Protein AF-A0A5J4VXQ3-F1 (afdb_monomer_lite)

pLDDT: mean 82.87, std 12.54, range [29.5, 97.62]

Foldseek 3Di:
DDPPPDPDVLLVLLLVLCVVCLVVLFAAEEEEAPPLCRVVSVVVSCVVVVHDDDDDDDDPPDDPVNVLVVVQVLQQRAADDPQLSVCVVVVHQWDDRPNDIHGGDSSHHHYHYDHPPDPPDDDDDPVNVVRYDYGYRDADDQLVVQLVLLVVLPDPCSNLLSVLLLQLLVVLVVPADDDPPDDSGPVLSVLLSVQLSVQCVVVVPDDSLLSSLQSSCLSHVLPGDPVSNVVSVVSSCVSRPPHDHDDDCPPVLLVVQCVVCVVVVHDPDPVNSVNVVSVVVNVVSPD

Structure (mmCIF, N/CA/C/O backbone):
data_AF-A0A5J4VXQ3-F1
#
_entry.id   AF-A0A5J4VXQ3-F1
#
loop_
_atom_site.group_PDB
_atom_site.id
_atom_site.type_symbol
_atom_site.label_atom_id
_atom_site.label_alt_id
_atom_site.label_comp_id
_atom_site.label_asym_id
_atom_site.label_entity_id
_atom_site.label_seq_id
_atom_site.pdbx_PDB_ins_code
_atom_site.Cartn_x
_atom_site.Cartn_y
_atom_site.Cartn_z
_atom_site.occupancy
_atom_site.B_iso_or_equiv
_atom_site.auth_seq_id
_atom_site.auth_comp_id
_atom_site.auth_asym_id
_atom_site.auth_atom_id
_atom_site.pdbx_PDB_model_num
ATOM 1 N N . MET A 1 1 ? 1.661 33.071 -3.697 1.00 31.84 1 MET A N 1
ATOM 2 C CA . MET A 1 1 ? 3.083 32.679 -3.755 1.00 31.84 1 MET A CA 1
ATOM 3 C C . MET A 1 1 ? 3.111 31.251 -4.239 1.00 31.84 1 MET A C 1
ATOM 5 O O . MET A 1 1 ? 2.732 30.368 -3.485 1.00 31.84 1 MET A O 1
ATOM 9 N N . GLU A 1 2 ? 3.435 31.060 -5.515 1.00 32.12 2 GLU A N 1
ATOM 10 C CA . GLU A 1 2 ? 3.595 29.744 -6.131 1.00 32.12 2 GLU A CA 1
ATOM 11 C C . GLU A 1 2 ? 4.693 28.983 -5.383 1.00 32.12 2 GLU A C 1
ATOM 13 O O . GLU A 1 2 ? 5.877 29.309 -5.483 1.00 32.12 2 GLU A O 1
ATOM 18 N N . SER A 1 3 ? 4.304 27.986 -4.590 1.00 29.50 3 SER A N 1
ATOM 19 C CA . SER A 1 3 ? 5.230 26.951 -4.159 1.00 29.50 3 SER A CA 1
ATOM 20 C C . SER A 1 3 ? 5.568 26.136 -5.399 1.00 29.50 3 SER A C 1
ATOM 22 O O . SER A 1 3 ? 4.831 25.227 -5.771 1.00 29.50 3 SER A O 1
ATOM 24 N N . GLN A 1 4 ? 6.652 26.500 -6.083 1.00 30.92 4 GLN A N 1
ATOM 25 C CA . GLN A 1 4 ? 7.236 25.629 -7.091 1.00 30.92 4 GLN A CA 1
ATOM 26 C C . GLN A 1 4 ? 7.572 24.299 -6.411 1.00 30.92 4 GLN A C 1
ATOM 28 O O . GLN A 1 4 ? 8.513 24.222 -5.616 1.00 30.92 4 GLN A O 1
ATOM 33 N N . GLU A 1 5 ? 6.758 23.280 -6.689 1.00 41.41 5 GLU A N 1
ATOM 34 C CA . GLU A 1 5 ? 7.028 21.885 -6.367 1.00 41.41 5 GLU A CA 1
ATOM 35 C C . GLU A 1 5 ? 8.410 21.551 -6.920 1.00 41.41 5 GLU A C 1
ATOM 37 O O . GLU A 1 5 ? 8.612 21.405 -8.126 1.00 41.41 5 GLU A O 1
ATOM 42 N N . LYS A 1 6 ? 9.405 21.485 -6.034 1.00 36.38 6 LYS A N 1
ATOM 43 C CA . LYS A 1 6 ? 10.705 20.947 -6.409 1.00 36.38 6 LYS A CA 1
ATOM 44 C C . LYS A 1 6 ? 10.506 19.446 -6.580 1.00 36.38 6 LYS A C 1
ATOM 46 O O . LYS A 1 6 ? 10.193 18.781 -5.589 1.00 36.38 6 LYS A O 1
ATOM 51 N N . PRO A 1 7 ? 10.685 18.893 -7.788 1.00 47.69 7 PRO A N 1
ATOM 52 C CA . PRO A 1 7 ? 10.581 17.458 -7.973 1.00 47.69 7 PRO A CA 1
ATOM 53 C C . PRO A 1 7 ? 11.585 16.767 -7.047 1.00 47.69 7 PRO A C 1
ATOM 55 O O . PRO A 1 7 ? 12.730 17.209 -6.902 1.00 47.69 7 PRO A O 1
ATOM 58 N N . ASN A 1 8 ? 11.139 15.707 -6.373 1.00 62.44 8 ASN A N 1
ATOM 59 C CA . ASN A 1 8 ? 11.963 14.972 -5.425 1.00 62.44 8 ASN A CA 1
ATOM 60 C C . ASN A 1 8 ? 13.209 14.460 -6.165 1.00 62.44 8 ASN A C 1
ATOM 62 O O . ASN A 1 8 ? 13.110 13.583 -7.023 1.00 62.44 8 ASN A O 1
ATOM 66 N N . ILE A 1 9 ? 14.379 15.026 -5.848 1.00 58.50 9 ILE A N 1
ATOM 67 C CA . ILE A 1 9 ? 15.659 14.757 -6.527 1.00 58.50 9 ILE A CA 1
ATOM 68 C C . ILE A 1 9 ? 15.904 13.248 -6.647 1.00 58.50 9 ILE A C 1
ATOM 70 O O . ILE A 1 9 ? 16.378 12.771 -7.675 1.00 58.50 9 ILE A O 1
ATOM 74 N N . ASN A 1 10 ? 15.490 12.470 -5.645 1.00 60.03 10 ASN A N 1
ATOM 75 C CA . ASN A 1 10 ? 15.652 11.022 -5.648 1.00 60.03 10 ASN A CA 1
ATOM 76 C C . ASN A 1 10 ? 14.789 10.309 -6.701 1.00 60.03 10 ASN A C 1
ATOM 78 O O . ASN A 1 10 ? 15.218 9.284 -7.221 1.00 60.03 10 ASN A O 1
ATOM 82 N N . GLN A 1 11 ? 13.598 10.814 -7.036 1.00 62.44 11 GLN A N 1
ATOM 83 C CA . GLN A 1 11 ? 12.781 10.260 -8.126 1.00 62.44 11 GLN A CA 1
ATOM 84 C C . GLN A 1 11 ? 13.395 10.564 -9.493 1.00 62.44 11 GLN A C 1
ATOM 86 O O . GLN A 1 11 ? 13.504 9.659 -10.322 1.00 62.44 11 GLN A O 1
ATOM 91 N N . ILE A 1 12 ? 13.873 11.794 -9.697 1.00 63.97 12 ILE A N 1
ATOM 92 C CA . ILE A 1 12 ? 14.560 12.184 -10.937 1.00 63.97 12 ILE A CA 1
ATOM 93 C C . ILE A 1 12 ? 15.822 11.343 -11.135 1.00 63.97 12 ILE A C 1
ATOM 95 O O . ILE A 1 12 ? 16.038 10.793 -12.210 1.00 63.97 12 ILE A O 1
ATOM 99 N N . VAL A 1 13 ? 16.631 11.172 -10.086 1.00 65.88 13 VAL A N 1
ATOM 100 C CA . VAL A 1 13 ? 17.858 10.365 -10.142 1.00 65.88 13 VAL A CA 1
ATOM 101 C C . VAL A 1 13 ? 17.559 8.901 -10.489 1.00 65.88 13 VAL A C 1
ATOM 103 O O . VAL A 1 13 ? 18.335 8.283 -11.220 1.00 65.88 13 VAL A O 1
ATOM 106 N N . ARG A 1 14 ? 16.433 8.336 -10.028 1.00 71.44 14 ARG A N 1
ATOM 107 C CA . ARG A 1 14 ? 16.009 6.972 -10.402 1.00 71.44 14 ARG A CA 1
ATOM 108 C C . ARG A 1 14 ? 15.666 6.883 -11.886 1.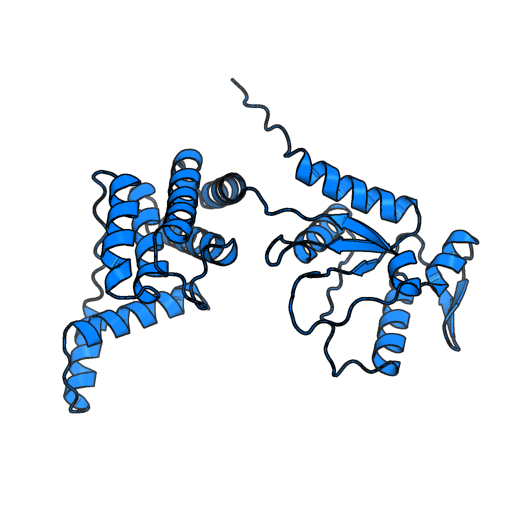00 71.44 14 ARG A C 1
ATOM 110 O O . ARG A 1 14 ? 16.214 6.026 -12.574 1.00 71.44 14 ARG A O 1
ATOM 117 N N . GLN A 1 15 ? 14.806 7.775 -12.380 1.00 71.06 15 GLN A N 1
ATOM 118 C CA . GLN A 1 15 ? 14.400 7.782 -13.789 1.00 71.06 15 GLN A CA 1
ATOM 119 C C . GLN A 1 15 ? 15.585 8.053 -14.723 1.00 71.06 15 GLN A C 1
ATOM 121 O O . GLN A 1 15 ? 15.736 7.365 -15.728 1.00 71.06 15 GLN A O 1
ATOM 126 N N . LEU A 1 16 ? 16.484 8.969 -14.351 1.00 70.69 16 LEU A N 1
ATOM 127 C CA . LEU A 1 16 ? 17.722 9.227 -15.088 1.00 70.69 16 LEU A CA 1
ATOM 128 C C . LEU A 1 16 ? 18.617 7.990 -15.153 1.00 70.69 16 LEU A C 1
ATOM 130 O O . LEU A 1 16 ? 19.114 7.663 -16.224 1.00 70.69 16 LEU A O 1
ATOM 134 N N . ASN A 1 17 ? 18.818 7.275 -14.042 1.00 73.81 17 ASN A N 1
ATOM 135 C CA . ASN A 1 17 ? 19.647 6.067 -14.056 1.00 73.81 17 ASN A CA 1
ATOM 136 C C . ASN A 1 17 ? 19.053 4.955 -14.922 1.00 73.81 17 ASN A C 1
ATOM 138 O O . ASN A 1 17 ? 19.809 4.227 -15.566 1.00 73.81 17 ASN A O 1
ATOM 142 N N . ILE A 1 18 ? 17.725 4.853 -14.966 1.00 72.62 18 ILE A N 1
ATOM 143 C CA . ILE A 1 18 ? 17.036 3.934 -15.868 1.00 72.62 18 ILE A CA 1
ATOM 144 C C . ILE A 1 18 ? 17.202 4.378 -17.332 1.00 72.62 18 ILE A C 1
ATOM 146 O O . ILE A 1 18 ? 17.548 3.571 -18.188 1.00 72.62 18 ILE A O 1
ATOM 150 N N . GLN A 1 19 ? 17.036 5.664 -17.639 1.00 74.44 19 GLN A N 1
ATOM 151 C CA . GLN A 1 19 ? 17.231 6.160 -19.003 1.00 74.44 19 GLN A CA 1
ATOM 152 C C . GLN A 1 19 ? 18.682 5.980 -19.480 1.00 74.44 19 GLN A C 1
ATOM 154 O O . GLN A 1 19 ? 18.929 5.647 -20.639 1.00 74.44 19 GLN A O 1
ATOM 159 N N . ILE A 1 20 ? 19.652 6.149 -18.577 1.00 76.38 20 ILE A N 1
ATOM 160 C CA . ILE A 1 20 ? 21.069 5.897 -18.851 1.00 76.38 20 ILE A CA 1
ATOM 161 C C . ILE A 1 20 ? 21.310 4.418 -19.173 1.00 76.38 20 ILE A C 1
ATOM 163 O O . ILE A 1 20 ? 22.116 4.141 -20.055 1.00 76.38 20 ILE A O 1
ATOM 167 N N . SER A 1 21 ? 20.635 3.465 -18.514 1.00 74.75 21 SER A N 1
ATOM 168 C CA . SER A 1 21 ? 20.817 2.045 -18.853 1.00 74.75 21 SER A CA 1
ATOM 169 C C . SER A 1 21 ? 20.367 1.752 -20.284 1.00 74.75 21 SER A C 1
ATOM 171 O O . SER A 1 21 ? 21.097 1.091 -21.016 1.00 74.75 21 SER A O 1
ATOM 173 N N . ILE A 1 22 ? 19.242 2.336 -20.709 1.00 75.19 22 ILE A N 1
ATOM 174 C CA . ILE A 1 22 ? 18.733 2.221 -22.084 1.00 75.19 22 ILE A CA 1
ATOM 175 C C . ILE A 1 22 ? 19.746 2.786 -23.089 1.00 75.19 22 ILE A C 1
ATOM 177 O O . ILE A 1 22 ? 20.095 2.105 -24.047 1.00 75.19 22 ILE A O 1
ATOM 181 N N . ASN A 1 23 ? 20.285 3.986 -22.840 1.00 76.81 23 ASN A N 1
ATOM 182 C CA . ASN A 1 23 ? 21.296 4.598 -23.716 1.00 76.81 23 ASN A CA 1
ATOM 183 C C . ASN A 1 23 ? 22.602 3.788 -23.801 1.00 76.81 23 ASN A C 1
ATOM 185 O O . ASN A 1 23 ? 23.337 3.901 -24.778 1.00 76.81 23 ASN A O 1
ATOM 189 N N . LEU A 1 24 ? 22.909 2.998 -22.771 1.00 75.25 24 LEU A N 1
ATOM 190 C CA . LEU A 1 24 ? 24.076 2.118 -22.725 1.00 75.25 24 LEU A CA 1
ATOM 191 C C . LEU A 1 24 ? 23.791 0.716 -23.279 1.00 75.25 24 LEU A C 1
ATOM 193 O O . LEU A 1 24 ? 24.670 -0.136 -23.187 1.00 75.25 24 LEU A O 1
ATOM 197 N N . HIS A 1 25 ? 22.597 0.463 -23.828 1.00 74.56 25 HIS A N 1
ATOM 198 C CA . HIS A 1 25 ? 22.185 -0.861 -24.303 1.00 74.56 25 HIS A CA 1
ATOM 199 C C . HIS A 1 25 ? 22.223 -1.936 -23.187 1.00 74.56 25 HIS A C 1
ATOM 201 O O . HIS A 1 25 ? 22.401 -3.128 -23.435 1.00 74.56 25 HIS A O 1
ATOM 207 N N . LEU A 1 26 ? 22.032 -1.521 -21.930 1.00 77.25 26 LEU A N 1
ATOM 208 C CA . LEU A 1 26 ? 21.970 -2.391 -20.754 1.00 77.25 26 LEU A CA 1
ATOM 209 C C . LEU A 1 26 ? 20.539 -2.478 -20.216 1.00 77.25 26 LEU A C 1
ATOM 211 O O . LEU A 1 26 ? 19.765 -1.517 -20.275 1.00 77.25 26 LEU A O 1
ATOM 215 N N . GLY A 1 27 ? 20.202 -3.616 -19.608 1.00 80.44 27 GLY A N 1
ATOM 216 C CA . GLY A 1 27 ? 19.002 -3.701 -18.781 1.00 80.44 27 GLY A CA 1
ATOM 217 C C . GLY A 1 27 ? 19.147 -2.846 -17.517 1.00 80.44 27 GLY A C 1
ATOM 218 O O . GLY A 1 27 ? 20.256 -2.484 -17.116 1.00 80.44 27 GLY A O 1
ATOM 219 N N . GLY A 1 28 ? 18.044 -2.526 -16.847 1.00 85.69 28 GLY A N 1
ATOM 220 C CA . GLY A 1 28 ? 18.104 -1.915 -15.514 1.00 85.69 28 GLY A CA 1
ATOM 221 C C . GLY A 1 28 ? 17.796 -2.922 -14.410 1.00 85.69 28 GLY A C 1
ATOM 222 O O . GLY A 1 28 ? 16.910 -3.763 -14.553 1.00 85.69 28 GLY A O 1
ATOM 223 N N . ALA A 1 29 ? 18.481 -2.804 -13.276 1.00 87.50 29 ALA A N 1
ATOM 224 C CA . ALA A 1 29 ? 18.221 -3.608 -12.087 1.00 87.50 29 ALA A CA 1
ATOM 225 C C . ALA A 1 29 ? 17.832 -2.736 -10.879 1.00 87.50 29 ALA A C 1
ATOM 227 O O . ALA A 1 29 ? 18.668 -2.510 -9.996 1.00 87.50 29 ALA A O 1
ATOM 228 N N . PRO A 1 30 ? 16.586 -2.215 -10.812 1.00 86.88 30 PRO A N 1
ATOM 229 C CA . PRO A 1 30 ? 16.062 -1.607 -9.597 1.00 86.88 30 PRO A CA 1
ATOM 230 C C . PRO A 1 30 ? 16.121 -2.579 -8.411 1.00 86.88 30 PRO A C 1
ATOM 232 O O . PRO A 1 30 ? 15.451 -3.615 -8.390 1.00 86.88 30 PRO A O 1
ATOM 235 N N . ALA A 1 31 ? 16.904 -2.227 -7.397 1.00 83.25 31 ALA A N 1
ATOM 236 C CA . ALA A 1 31 ? 17.149 -3.033 -6.209 1.00 83.25 31 ALA A CA 1
ATOM 237 C C . ALA A 1 31 ? 17.020 -2.182 -4.944 1.00 83.25 31 ALA A C 1
ATOM 239 O O . ALA A 1 31 ? 17.356 -1.002 -4.926 1.00 83.25 31 ALA A O 1
ATOM 240 N N . GLY A 1 32 ? 16.499 -2.770 -3.873 1.00 79.31 32 GLY A N 1
ATOM 241 C CA . GLY A 1 32 ? 16.324 -2.087 -2.592 1.00 79.31 32 GLY A CA 1
ATOM 242 C C . GLY A 1 32 ? 15.361 -2.835 -1.675 1.00 79.31 32 GLY A C 1
ATOM 243 O O . GLY A 1 32 ? 14.868 -3.903 -2.066 1.00 79.31 32 GLY A O 1
ATOM 244 N N . PRO A 1 33 ? 15.029 -2.273 -0.501 1.00 75.69 33 PRO A N 1
ATOM 245 C CA . PRO A 1 33 ? 14.157 -2.917 0.475 1.00 75.69 33 PRO A CA 1
ATOM 246 C C . PRO A 1 33 ? 12.797 -3.309 -0.107 1.00 75.69 33 PRO A C 1
ATOM 248 O O . PRO A 1 33 ? 12.334 -2.769 -1.119 1.00 75.69 33 PRO A O 1
ATOM 251 N N . THR A 1 34 ? 12.112 -4.257 0.526 1.00 72.12 34 THR A N 1
ATOM 252 C CA . THR A 1 34 ? 10.726 -4.565 0.151 1.00 72.12 34 THR A CA 1
ATOM 253 C C . THR A 1 34 ? 9.854 -3.309 0.218 1.00 72.12 34 THR A C 1
ATOM 255 O O . THR A 1 34 ? 10.060 -2.460 1.080 1.00 72.12 34 THR A O 1
ATOM 258 N N . ARG A 1 35 ? 8.842 -3.217 -0.658 1.00 69.69 35 ARG A N 1
ATOM 259 C CA . ARG A 1 35 ? 7.832 -2.135 -0.664 1.00 69.69 35 ARG A CA 1
ATOM 260 C C . ARG A 1 35 ? 8.360 -0.747 -1.075 1.00 69.69 35 ARG A C 1
ATOM 262 O O . ARG A 1 35 ? 7.736 0.261 -0.766 1.00 69.69 35 ARG A O 1
ATOM 269 N N . THR A 1 36 ? 9.442 -0.690 -1.854 1.00 73.69 36 THR A N 1
ATOM 270 C CA . THR A 1 36 ? 9.984 0.551 -2.452 1.00 73.69 36 THR A CA 1
ATOM 271 C C . THR A 1 36 ? 9.487 0.847 -3.876 1.00 73.69 36 THR A C 1
ATOM 273 O O . THR A 1 36 ? 10.115 1.621 -4.594 1.00 73.69 36 THR A O 1
ATOM 276 N N . ARG A 1 37 ? 8.355 0.249 -4.287 1.00 76.50 37 ARG A N 1
ATOM 277 C CA . ARG A 1 37 ? 7.698 0.445 -5.598 1.00 76.50 37 ARG A CA 1
ATOM 278 C C . ARG A 1 37 ? 8.622 0.237 -6.813 1.00 76.50 37 ARG A C 1
ATOM 280 O O . ARG A 1 37 ? 8.615 1.015 -7.765 1.00 76.50 37 ARG A O 1
ATOM 287 N N . LYS A 1 38 ? 9.492 -0.776 -6.747 1.00 84.38 38 LYS A N 1
ATOM 288 C CA . LYS A 1 38 ? 10.525 -1.025 -7.768 1.00 84.38 38 LYS A CA 1
ATOM 289 C C . LYS A 1 38 ? 9.922 -1.355 -9.127 1.00 84.38 38 LYS A C 1
ATOM 291 O O . LYS A 1 38 ? 10.320 -0.762 -10.119 1.00 84.38 38 LYS A O 1
ATOM 296 N N . THR A 1 39 ? 8.966 -2.281 -9.142 1.00 83.94 39 THR A N 1
ATOM 297 C CA . THR A 1 39 ? 8.295 -2.736 -10.362 1.00 83.94 39 THR A CA 1
ATOM 298 C C . THR A 1 39 ? 7.392 -1.640 -10.914 1.00 83.94 39 THR A C 1
ATOM 300 O O . THR A 1 39 ? 7.487 -1.308 -12.089 1.00 83.94 39 THR A O 1
ATOM 303 N N . GLU A 1 40 ? 6.621 -0.990 -10.043 1.00 83.00 40 GLU A N 1
ATOM 304 C CA . GLU A 1 40 ? 5.723 0.107 -10.406 1.00 83.00 40 GLU A CA 1
ATOM 305 C C . GLU A 1 40 ? 6.491 1.290 -11.021 1.00 83.00 40 GLU A C 1
ATOM 307 O O . GLU A 1 40 ? 6.032 1.877 -11.989 1.00 83.00 40 GLU A O 1
ATOM 312 N N . THR A 1 41 ? 7.709 1.592 -10.545 1.00 83.12 41 THR A N 1
ATOM 313 C CA . THR A 1 41 ? 8.552 2.645 -11.151 1.00 83.12 41 THR A CA 1
ATOM 314 C C . THR A 1 41 ? 8.927 2.321 -12.603 1.00 83.12 41 THR A C 1
ATOM 316 O O . THR A 1 41 ? 8.978 3.220 -13.442 1.00 83.12 41 THR A O 1
ATOM 319 N N . THR A 1 42 ? 9.202 1.051 -12.915 1.00 83.50 42 THR A N 1
ATOM 320 C CA . THR A 1 42 ? 9.495 0.611 -14.287 1.00 83.50 42 THR A CA 1
ATOM 321 C C . THR A 1 42 ? 8.244 0.646 -15.166 1.00 83.50 42 THR A C 1
ATOM 323 O O . THR A 1 42 ? 8.325 1.082 -16.315 1.00 83.50 42 THR A O 1
ATOM 326 N N . GLU A 1 43 ? 7.093 0.227 -14.636 1.00 85.12 43 GLU A N 1
ATOM 327 C CA . GLU A 1 43 ? 5.804 0.299 -15.337 1.00 85.12 43 GLU A CA 1
ATOM 328 C C . GLU A 1 43 ? 5.410 1.749 -15.657 1.00 85.12 43 GLU A C 1
ATOM 330 O O . GLU A 1 43 ? 5.062 2.054 -16.801 1.00 85.12 43 GLU A O 1
ATOM 335 N N . ASP A 1 44 ? 5.526 2.654 -14.679 1.00 82.81 44 ASP A N 1
ATOM 336 C CA . ASP A 1 44 ? 5.219 4.079 -14.833 1.00 82.81 44 ASP A CA 1
ATOM 337 C C . ASP A 1 44 ? 6.122 4.738 -15.881 1.00 82.81 44 ASP A C 1
ATOM 339 O O . ASP A 1 44 ? 5.646 5.515 -16.712 1.00 82.81 44 ASP A O 1
ATOM 343 N N . LEU A 1 45 ? 7.417 4.400 -15.892 1.00 83.00 45 LEU A N 1
ATOM 344 C CA . LEU A 1 45 ? 8.337 4.895 -16.912 1.00 83.00 45 LEU A CA 1
ATOM 345 C C . LEU A 1 45 ? 7.942 4.404 -18.306 1.00 83.00 45 LEU A C 1
ATOM 347 O O . LEU A 1 45 ? 7.863 5.211 -19.228 1.00 83.00 45 LEU A O 1
ATOM 351 N N . ALA A 1 46 ? 7.677 3.104 -18.463 1.00 82.81 46 ALA A N 1
ATOM 352 C CA . ALA A 1 46 ? 7.268 2.531 -19.743 1.00 82.81 46 ALA A CA 1
ATOM 353 C C . ALA A 1 46 ? 5.989 3.203 -20.265 1.00 82.81 46 ALA A C 1
ATOM 355 O O . ALA A 1 46 ? 5.924 3.598 -21.430 1.00 82.81 46 ALA A O 1
ATOM 356 N N . LYS A 1 47 ? 5.011 3.432 -19.380 1.00 82.44 47 LYS A N 1
ATOM 357 C CA . LYS A 1 47 ? 3.791 4.180 -19.698 1.00 82.44 47 LYS A CA 1
ATOM 358 C C . LYS A 1 47 ? 4.090 5.615 -20.139 1.00 82.44 47 LYS A C 1
ATOM 360 O O . LYS A 1 47 ? 3.504 6.068 -21.121 1.00 82.44 47 LYS A O 1
ATOM 365 N N . ALA A 1 48 ? 4.999 6.316 -19.460 1.00 81.12 48 ALA A N 1
ATOM 366 C CA . ALA A 1 48 ? 5.373 7.692 -19.793 1.00 81.12 48 ALA A CA 1
ATOM 367 C C . ALA A 1 48 ? 6.023 7.823 -21.182 1.00 81.12 48 ALA A C 1
ATOM 369 O O . ALA A 1 48 ? 5.849 8.846 -21.840 1.00 81.12 48 ALA A O 1
ATOM 370 N N . VAL A 1 49 ? 6.719 6.782 -21.650 1.00 82.75 49 VAL A N 1
ATOM 371 C CA . VAL A 1 49 ? 7.318 6.732 -22.998 1.00 82.75 49 VAL A CA 1
ATOM 372 C C . VAL A 1 49 ? 6.467 5.961 -24.017 1.00 82.75 49 VAL A C 1
ATOM 374 O O . VAL A 1 49 ? 6.949 5.638 -25.098 1.00 82.75 49 VAL A O 1
ATOM 377 N N . ALA A 1 50 ? 5.202 5.669 -23.687 1.00 81.94 50 ALA A N 1
ATOM 378 C CA . ALA A 1 50 ? 4.254 4.937 -24.533 1.00 81.94 50 ALA A CA 1
ATOM 379 C C . ALA A 1 50 ? 4.738 3.540 -24.986 1.00 81.94 50 ALA A C 1
ATOM 381 O O . ALA A 1 50 ? 4.392 3.064 -26.068 1.00 81.94 50 ALA A O 1
ATOM 382 N N . VAL A 1 51 ? 5.508 2.856 -24.137 1.00 79.81 51 VAL A N 1
ATOM 383 C CA . VAL A 1 51 ? 5.982 1.484 -24.354 1.00 79.81 51 VAL A CA 1
ATOM 384 C C . VAL A 1 51 ? 5.142 0.509 -23.530 1.00 79.81 51 VAL A C 1
ATOM 386 O O . VAL A 1 51 ? 4.886 0.714 -22.343 1.00 79.81 51 VAL A O 1
ATOM 389 N N . LYS A 1 52 ? 4.720 -0.595 -24.153 1.00 80.69 52 LYS A N 1
ATOM 390 C CA . LYS A 1 52 ? 3.997 -1.665 -23.459 1.00 80.69 52 LYS A CA 1
ATOM 391 C C . LYS A 1 52 ? 4.928 -2.366 -22.467 1.00 80.69 52 LYS A C 1
ATOM 393 O O . LYS A 1 52 ? 5.857 -3.056 -22.871 1.00 80.69 52 LYS A O 1
ATOM 398 N N . CYS A 1 53 ? 4.640 -2.237 -21.174 1.00 84.12 53 CYS A N 1
ATOM 399 C CA . CYS A 1 53 ? 5.319 -2.997 -20.129 1.00 84.12 53 CYS A CA 1
ATOM 400 C C . CYS A 1 53 ? 4.632 -4.354 -19.928 1.00 84.12 53 CYS A C 1
ATOM 402 O O . CYS A 1 53 ? 3.411 -4.417 -19.780 1.00 84.12 53 CYS A O 1
ATOM 404 N N . VAL A 1 54 ? 5.408 -5.439 -19.920 1.00 83.12 54 VAL A N 1
ATOM 405 C CA . VAL A 1 54 ? 4.929 -6.780 -19.562 1.00 83.12 54 VAL A CA 1
ATOM 406 C C . VAL A 1 54 ? 5.670 -7.217 -18.310 1.00 83.12 54 VAL A C 1
ATOM 408 O O . VAL A 1 54 ? 6.884 -7.405 -18.339 1.00 83.12 54 VAL A O 1
ATOM 411 N N . VAL A 1 55 ? 4.933 -7.391 -17.215 1.00 85.19 55 VAL A N 1
ATOM 412 C CA . VAL A 1 55 ? 5.490 -7.854 -15.943 1.00 85.19 55 VAL A CA 1
ATOM 413 C C . VAL A 1 55 ? 5.205 -9.337 -15.771 1.00 85.19 55 VAL A C 1
ATOM 415 O O . VAL A 1 55 ? 4.063 -9.781 -15.864 1.00 85.19 55 VAL A O 1
ATOM 418 N N . SER A 1 56 ? 6.264 -10.104 -15.519 1.00 83.38 56 SER A N 1
ATOM 419 C CA . SER A 1 56 ? 6.191 -11.538 -15.259 1.00 83.38 56 SER A CA 1
ATOM 420 C C . SER A 1 56 ? 6.888 -11.855 -13.945 1.00 83.38 56 SER A C 1
ATOM 422 O O . SER A 1 56 ? 8.037 -11.472 -13.732 1.00 83.38 56 SER A O 1
ATOM 424 N N . ASN A 1 57 ? 6.198 -12.581 -13.069 1.00 83.69 57 ASN A N 1
ATOM 425 C CA . ASN A 1 57 ? 6.784 -13.075 -11.831 1.00 83.69 57 ASN A CA 1
ATOM 426 C C . ASN A 1 57 ? 7.578 -14.355 -12.109 1.00 83.69 57 ASN A C 1
ATOM 428 O O . ASN A 1 57 ? 7.073 -15.273 -12.753 1.00 83.69 57 ASN A O 1
ATOM 432 N N . CYS A 1 58 ? 8.800 -14.434 -11.587 1.00 79.12 58 CYS A N 1
ATOM 433 C CA . CYS A 1 58 ? 9.587 -15.662 -11.622 1.00 79.12 58 CYS A CA 1
ATOM 434 C C . CYS A 1 58 ? 9.123 -16.617 -10.511 1.00 79.12 58 CYS A C 1
ATOM 436 O O . CYS A 1 58 ? 9.037 -16.227 -9.346 1.00 79.12 58 CYS A O 1
ATOM 438 N N . SER A 1 59 ? 8.848 -17.867 -10.873 1.00 78.12 59 SER A N 1
ATOM 439 C CA . SER A 1 59 ? 8.410 -18.955 -9.998 1.00 78.12 59 SER A CA 1
ATOM 440 C C . SER A 1 59 ? 9.187 -20.228 -10.326 1.00 78.12 59 SER A C 1
ATOM 442 O O . SER A 1 59 ? 9.675 -20.394 -11.441 1.00 78.12 59 SER A O 1
ATOM 444 N N . GLU A 1 60 ? 9.260 -21.165 -9.382 1.00 71.69 60 GLU A N 1
ATOM 445 C CA . GLU A 1 60 ? 9.973 -22.445 -9.557 1.00 71.69 60 GLU A CA 1
ATOM 446 C C . GLU A 1 60 ? 9.423 -23.302 -10.712 1.00 71.69 60 GLU A C 1
ATOM 448 O O . GLU A 1 60 ? 10.116 -24.150 -11.266 1.00 71.69 60 GLU A O 1
ATOM 453 N N . SER A 1 61 ? 8.176 -23.060 -11.120 1.00 75.12 61 SER A N 1
ATOM 454 C CA . SER A 1 61 ? 7.530 -23.731 -12.249 1.00 75.12 61 SER A CA 1
ATOM 455 C C . SER A 1 61 ? 8.026 -23.274 -13.631 1.00 75.12 61 SER A C 1
ATOM 457 O O . SER A 1 61 ? 7.701 -23.923 -14.632 1.00 75.12 61 SER A O 1
ATOM 459 N N . LEU A 1 62 ? 8.806 -22.189 -13.722 1.00 78.25 62 LEU A N 1
ATOM 460 C CA . LEU A 1 62 ? 9.327 -21.672 -14.990 1.00 78.25 62 LEU A CA 1
ATOM 461 C C . LEU A 1 62 ? 10.515 -22.503 -15.483 1.00 78.25 62 LEU A C 1
ATOM 463 O O . LEU A 1 62 ? 11.648 -22.373 -15.027 1.00 78.25 62 LEU A O 1
ATOM 467 N N . LYS A 1 63 ? 10.246 -23.358 -16.473 1.00 84.19 63 LYS A N 1
ATOM 468 C CA . LYS A 1 63 ? 11.267 -24.151 -17.171 1.00 84.19 63 LYS A CA 1
ATOM 469 C C . LYS A 1 63 ? 11.992 -23.315 -18.227 1.00 84.19 63 LYS A C 1
ATOM 471 O O . LYS A 1 63 ? 11.394 -22.428 -18.835 1.00 84.19 63 LYS A O 1
ATOM 476 N N . VAL A 1 64 ? 13.234 -23.692 -18.541 1.00 78.81 64 VAL A N 1
ATOM 477 C CA . VAL A 1 64 ? 14.064 -23.045 -19.579 1.00 78.81 64 VAL A CA 1
ATOM 478 C C . VAL A 1 64 ? 13.321 -22.932 -20.913 1.00 78.81 64 VAL A C 1
ATOM 480 O O . VAL A 1 64 ? 13.272 -21.852 -21.483 1.00 78.81 64 VAL A O 1
ATOM 483 N N . ASN A 1 65 ? 12.626 -23.985 -21.355 1.00 80.56 65 ASN A N 1
ATOM 484 C CA . ASN A 1 65 ? 11.881 -23.959 -22.621 1.00 80.56 65 ASN A CA 1
ATOM 485 C C . ASN A 1 65 ? 10.718 -22.949 -22.620 1.00 80.56 65 ASN A C 1
ATOM 487 O O . ASN A 1 65 ? 10.368 -22.404 -23.664 1.00 80.56 65 ASN A O 1
ATOM 491 N N . ALA A 1 66 ? 10.088 -22.711 -21.464 1.00 82.19 66 ALA A N 1
ATOM 492 C CA . ALA A 1 66 ? 9.044 -21.696 -21.338 1.00 82.19 66 ALA A CA 1
ATOM 493 C C . ALA A 1 66 ? 9.655 -20.289 -21.377 1.00 82.19 66 ALA A C 1
ATOM 495 O O . ALA A 1 66 ? 9.118 -19.416 -22.055 1.00 82.19 66 ALA A O 1
ATOM 496 N N . MET A 1 67 ? 10.811 -20.100 -20.731 1.00 79.06 67 MET A N 1
ATOM 497 C CA . MET A 1 67 ? 11.568 -18.851 -20.809 1.00 79.06 67 MET A CA 1
ATOM 498 C C . MET A 1 67 ? 12.100 -18.570 -22.217 1.00 79.06 67 MET A C 1
ATOM 500 O O . MET A 1 67 ? 12.003 -17.433 -22.656 1.00 79.06 67 MET A O 1
ATOM 504 N N . GLY A 1 68 ? 12.585 -19.574 -22.954 1.00 76.75 68 GLY A N 1
ATOM 505 C CA . GLY A 1 68 ? 13.021 -19.421 -24.349 1.00 76.75 68 GLY A CA 1
ATOM 506 C C . GLY A 1 68 ? 11.884 -18.928 -25.244 1.00 76.75 68 GLY A C 1
ATOM 507 O O . GLY A 1 68 ? 12.017 -17.912 -25.922 1.00 76.75 68 GLY A O 1
ATOM 508 N N . LYS A 1 69 ? 10.697 -19.545 -25.140 1.00 81.12 69 LYS A N 1
ATOM 509 C CA . LYS A 1 69 ? 9.486 -19.077 -25.843 1.00 81.12 69 LYS A CA 1
ATOM 510 C C . LYS A 1 69 ? 9.062 -17.669 -25.423 1.00 81.12 69 LYS A C 1
ATOM 512 O O . LYS A 1 69 ? 8.671 -16.875 -26.277 1.00 81.12 69 LYS A O 1
ATOM 517 N N . PHE A 1 70 ? 9.141 -17.362 -24.129 1.00 79.06 70 PHE A N 1
ATOM 518 C CA . PHE A 1 70 ? 8.837 -16.034 -23.603 1.00 79.06 70 PHE A CA 1
ATOM 519 C C . PHE A 1 70 ? 9.799 -14.982 -24.167 1.00 79.06 70 PHE A C 1
ATOM 521 O O . PHE A 1 70 ? 9.340 -13.990 -24.724 1.00 79.06 70 PHE A O 1
ATOM 528 N N . PHE A 1 71 ? 11.111 -15.229 -24.122 1.00 75.19 71 PHE A N 1
ATOM 529 C CA . PHE A 1 71 ? 12.125 -14.334 -24.679 1.00 75.19 71 PHE A CA 1
ATOM 530 C C . PHE A 1 71 ? 12.045 -14.214 -26.196 1.00 75.19 71 PHE A C 1
ATOM 532 O O . PHE A 1 71 ? 12.245 -13.122 -26.709 1.00 75.19 71 PHE A O 1
ATOM 539 N N . LYS A 1 72 ? 11.690 -15.282 -26.914 1.00 77.12 72 LYS A N 1
ATOM 540 C CA . LYS A 1 72 ? 11.458 -15.239 -28.361 1.00 77.12 72 LYS A CA 1
ATOM 541 C C . LYS A 1 72 ? 10.278 -14.329 -28.713 1.00 77.12 72 LYS A C 1
ATOM 543 O O . LYS A 1 72 ? 10.407 -13.461 -29.572 1.00 77.12 72 LYS A O 1
ATOM 548 N N . GLY A 1 73 ? 9.149 -14.481 -28.014 1.00 75.69 73 GLY A N 1
ATOM 549 C CA . GLY A 1 73 ? 7.993 -13.596 -28.178 1.00 75.69 73 GLY A CA 1
ATOM 550 C C . GLY A 1 73 ? 8.323 -12.152 -27.804 1.00 75.69 73 GLY A C 1
ATOM 551 O O . GLY A 1 73 ? 8.005 -11.230 -28.549 1.00 75.69 73 GLY A O 1
ATOM 552 N N . LEU A 1 74 ? 9.038 -11.963 -26.694 1.00 72.38 74 LEU A N 1
ATOM 553 C CA . LEU A 1 74 ? 9.527 -10.661 -26.268 1.00 72.38 74 LEU A CA 1
ATOM 554 C C . LEU A 1 74 ? 10.436 -10.027 -27.323 1.00 72.38 74 LEU A C 1
ATOM 556 O O . LEU A 1 74 ? 10.149 -8.908 -27.721 1.00 72.38 74 LEU A O 1
ATOM 560 N N . ALA A 1 75 ? 11.441 -10.732 -27.843 1.00 69.94 75 ALA A N 1
ATOM 561 C CA . ALA A 1 75 ? 12.354 -10.256 -28.885 1.00 69.94 75 ALA A CA 1
ATOM 562 C C . ALA A 1 75 ? 11.604 -9.769 -30.132 1.00 69.94 75 ALA A C 1
ATOM 564 O O . ALA A 1 75 ? 11.848 -8.663 -30.607 1.00 69.94 75 ALA A O 1
ATOM 565 N N . MET A 1 76 ? 10.620 -10.549 -30.593 1.00 70.56 76 MET A N 1
ATOM 566 C CA . MET A 1 76 ? 9.751 -10.192 -31.723 1.00 70.56 76 MET A CA 1
ATOM 567 C C . MET A 1 76 ? 8.876 -8.960 -31.451 1.00 70.56 76 MET A C 1
ATOM 569 O O . MET A 1 76 ? 8.458 -8.282 -32.384 1.00 70.56 76 MET A O 1
ATOM 573 N N . THR A 1 77 ? 8.591 -8.667 -30.181 1.00 67.75 77 THR A N 1
ATOM 574 C CA . THR A 1 77 ? 7.834 -7.480 -29.745 1.00 67.75 77 THR A CA 1
ATOM 575 C C . THR A 1 77 ? 8.718 -6.355 -29.201 1.00 67.75 77 THR A C 1
ATOM 577 O O . THR A 1 77 ? 8.199 -5.321 -28.786 1.00 67.75 77 THR A O 1
ATOM 580 N N . GLY A 1 78 ? 10.039 -6.545 -29.195 1.00 58.38 78 GLY A N 1
ATOM 581 C CA . GLY A 1 78 ? 10.996 -5.611 -28.627 1.00 58.38 78 GLY A CA 1
ATOM 582 C C . GLY A 1 78 ? 11.228 -5.724 -27.111 1.00 58.38 78 GLY A C 1
ATOM 583 O O . GLY A 1 78 ? 11.233 -4.700 -26.436 1.00 58.38 78 GLY A O 1
ATOM 584 N N . ALA A 1 79 ? 11.618 -6.890 -26.565 1.00 56.84 79 ALA A N 1
ATOM 585 C CA . ALA A 1 79 ? 12.345 -7.002 -25.271 1.00 56.84 79 ALA A CA 1
ATOM 586 C C . ALA A 1 79 ? 13.721 -7.734 -25.353 1.00 56.84 79 ALA A C 1
ATOM 588 O O . ALA A 1 79 ? 13.916 -8.591 -26.209 1.00 56.84 79 ALA A O 1
ATOM 589 N N . TRP A 1 80 ? 14.688 -7.332 -24.505 1.00 57.78 80 TRP A N 1
ATOM 590 C CA . TRP A 1 80 ? 16.132 -7.654 -24.617 1.00 57.78 80 TRP A CA 1
ATOM 591 C C . TRP A 1 80 ? 16.535 -8.959 -23.909 1.00 57.78 80 TRP A C 1
ATOM 593 O O . TRP A 1 80 ? 15.970 -9.355 -22.891 1.00 57.78 80 TRP A O 1
ATOM 603 N N . SER A 1 81 ? 17.588 -9.578 -24.440 1.00 62.34 81 SER A N 1
ATOM 604 C CA . SER A 1 81 ? 18.378 -10.690 -23.900 1.00 62.34 81 SER A CA 1
ATOM 605 C C . SER A 1 81 ? 19.857 -10.423 -24.223 1.00 62.34 81 SER A C 1
ATOM 607 O O . SER A 1 81 ? 20.153 -9.541 -25.027 1.00 62.34 81 SER A O 1
ATOM 609 N N . SER A 1 82 ? 20.804 -11.169 -23.648 1.00 61.78 82 SER A N 1
ATOM 610 C CA . SER A 1 82 ? 22.240 -10.989 -23.946 1.00 61.78 82 SER A CA 1
ATOM 611 C C . SER A 1 82 ? 22.580 -11.150 -25.436 1.00 61.78 82 SER A C 1
ATOM 613 O O . SER A 1 82 ? 23.435 -10.450 -25.967 1.00 61.78 82 SER A O 1
ATOM 615 N N . THR A 1 83 ? 21.885 -12.040 -26.145 1.00 66.44 83 THR A N 1
ATOM 616 C CA . THR A 1 83 ? 22.051 -12.218 -27.595 1.00 66.44 83 THR A CA 1
ATOM 617 C C . THR A 1 83 ? 21.526 -11.009 -28.376 1.00 66.44 83 THR A C 1
ATOM 619 O O . THR A 1 83 ? 22.141 -10.589 -29.351 1.00 66.44 83 THR A O 1
ATOM 622 N N . ILE A 1 84 ? 20.422 -10.417 -27.912 1.00 69.00 84 ILE A N 1
ATOM 623 C CA . ILE A 1 84 ? 19.827 -9.197 -28.482 1.00 69.00 84 ILE A CA 1
ATOM 624 C C . ILE A 1 84 ? 20.719 -7.984 -28.209 1.00 69.00 84 ILE A C 1
ATOM 626 O O . ILE A 1 84 ? 20.871 -7.145 -29.090 1.00 69.00 84 ILE A O 1
ATOM 630 N N . GLN A 1 85 ? 21.350 -7.923 -27.029 1.00 70.75 85 GLN A N 1
ATOM 631 C CA . GLN A 1 85 ? 22.319 -6.886 -26.661 1.00 70.75 85 GLN A CA 1
ATOM 632 C C . GLN A 1 85 ? 23.454 -6.800 -27.664 1.00 70.75 85 GLN A C 1
ATOM 634 O O . GLN A 1 85 ? 23.692 -5.739 -28.233 1.00 70.75 85 GLN A O 1
ATOM 639 N N . ASN A 1 86 ? 24.108 -7.932 -27.913 1.00 75.44 86 ASN A N 1
ATOM 640 C CA . ASN A 1 86 ? 25.223 -7.989 -28.847 1.00 75.44 86 ASN A CA 1
ATOM 641 C C . ASN A 1 86 ? 24.764 -7.631 -30.265 1.00 75.44 86 ASN A C 1
ATOM 643 O O . ASN A 1 86 ? 25.369 -6.776 -30.897 1.00 75.44 86 ASN A O 1
ATOM 647 N N . ALA A 1 87 ? 23.634 -8.182 -30.723 1.00 75.94 87 ALA A N 1
ATOM 648 C CA . ALA A 1 87 ? 23.082 -7.857 -32.038 1.00 75.94 87 ALA A CA 1
ATOM 649 C C . ALA A 1 87 ? 22.751 -6.361 -32.201 1.00 75.94 87 ALA A C 1
ATOM 651 O O . ALA A 1 87 ? 22.980 -5.793 -33.268 1.00 75.94 87 ALA A O 1
ATOM 652 N N . ALA A 1 88 ? 22.240 -5.714 -31.150 1.00 74.31 88 ALA A N 1
ATOM 653 C CA . ALA A 1 88 ? 21.958 -4.283 -31.142 1.00 74.31 88 ALA A CA 1
ATOM 654 C C . ALA A 1 88 ? 23.233 -3.432 -31.118 1.00 74.31 88 ALA A C 1
ATOM 656 O O . ALA A 1 88 ? 23.317 -2.450 -31.854 1.00 74.31 88 ALA A O 1
ATOM 657 N N . MET A 1 89 ? 24.235 -3.820 -30.322 1.00 75.81 89 MET A N 1
ATOM 658 C CA . MET A 1 89 ? 25.546 -3.160 -30.295 1.00 75.81 89 MET A CA 1
ATOM 659 C C . MET A 1 89 ? 26.279 -3.281 -31.637 1.00 75.81 89 MET A C 1
ATOM 661 O O . MET A 1 89 ? 26.935 -2.331 -32.058 1.00 75.81 89 MET A O 1
ATOM 665 N N . ASP A 1 90 ? 26.102 -4.406 -32.329 1.00 81.75 90 ASP A N 1
ATOM 666 C CA . ASP A 1 90 ? 26.657 -4.671 -33.658 1.00 81.75 90 ASP A CA 1
ATOM 667 C C . ASP A 1 90 ? 25.833 -4.025 -34.795 1.00 81.75 90 ASP A C 1
ATOM 669 O O . ASP A 1 90 ? 26.212 -4.099 -35.964 1.00 81.75 90 ASP A O 1
ATOM 673 N N . GLY A 1 91 ? 24.702 -3.377 -34.481 1.00 78.69 91 GLY A N 1
ATOM 674 C CA . GLY A 1 91 ? 23.852 -2.682 -35.455 1.00 78.69 91 GLY A CA 1
ATOM 675 C C . GLY A 1 91 ? 23.084 -3.606 -36.409 1.00 78.69 91 GLY A C 1
ATOM 676 O O . GLY A 1 91 ? 22.688 -3.178 -37.498 1.00 78.69 91 GLY A O 1
ATOM 677 N N . LEU A 1 92 ? 22.874 -4.869 -36.031 1.00 82.19 92 LEU A N 1
ATOM 678 C CA . LEU A 1 92 ? 22.188 -5.858 -36.861 1.00 82.19 92 LEU A CA 1
ATOM 679 C C . LEU A 1 92 ? 20.683 -5.567 -36.955 1.00 82.19 92 LEU A C 1
ATOM 681 O O . LEU A 1 92 ? 20.039 -5.207 -35.978 1.00 82.19 92 LEU A O 1
ATOM 685 N N . GLN A 1 93 ? 20.090 -5.777 -38.131 1.00 81.81 93 GLN A N 1
ATOM 686 C CA . GLN A 1 93 ? 18.632 -5.672 -38.327 1.00 81.81 93 GLN A CA 1
ATOM 687 C C . GLN A 1 93 ? 17.904 -6.992 -38.036 1.00 81.81 93 GLN A C 1
ATOM 689 O O . GLN A 1 93 ? 16.706 -7.007 -37.753 1.00 81.81 93 GLN A O 1
ATOM 694 N N . GLN A 1 94 ? 18.628 -8.107 -38.116 1.00 83.88 94 GLN A N 1
ATOM 695 C CA . GLN A 1 94 ? 18.155 -9.454 -37.831 1.00 83.88 94 GLN A CA 1
ATOM 696 C C . GLN A 1 94 ? 19.267 -10.231 -37.137 1.00 83.88 94 GLN A C 1
ATOM 698 O O . GLN A 1 94 ? 20.450 -9.998 -37.388 1.00 83.88 94 GLN A O 1
ATOM 703 N N . PHE A 1 95 ? 18.889 -11.153 -36.265 1.00 83.06 95 PHE A N 1
ATOM 704 C CA . PHE A 1 95 ? 19.831 -12.015 -35.570 1.00 83.06 95 PHE A CA 1
ATOM 705 C C . PHE A 1 95 ? 19.210 -13.392 -35.355 1.00 83.06 95 PHE A C 1
ATOM 707 O O . PHE A 1 95 ? 17.987 -13.551 -35.342 1.00 83.06 95 PHE A O 1
ATOM 714 N N . ARG A 1 96 ? 20.064 -14.402 -35.182 1.00 83.25 96 ARG A N 1
ATOM 715 C CA . ARG A 1 96 ? 19.614 -15.750 -34.844 1.00 83.25 96 ARG A CA 1
ATOM 716 C C . ARG A 1 96 ? 19.438 -15.867 -33.332 1.00 83.25 96 ARG A C 1
ATOM 718 O O . ARG A 1 96 ? 20.388 -15.643 -32.581 1.00 83.25 96 ARG A O 1
ATOM 725 N N . PHE A 1 97 ? 18.241 -16.239 -32.899 1.00 78.19 97 PHE A N 1
ATOM 726 C CA . PHE A 1 97 ? 17.934 -16.576 -31.514 1.00 78.19 97 PHE A CA 1
ATOM 727 C C . PHE A 1 97 ? 17.462 -18.025 -31.453 1.00 78.19 97 PHE A C 1
ATOM 729 O O . PHE A 1 97 ? 16.461 -18.373 -32.076 1.00 78.19 97 PHE A O 1
ATOM 736 N N . GLU A 1 98 ? 18.190 -18.858 -30.706 1.00 78.12 98 GLU A N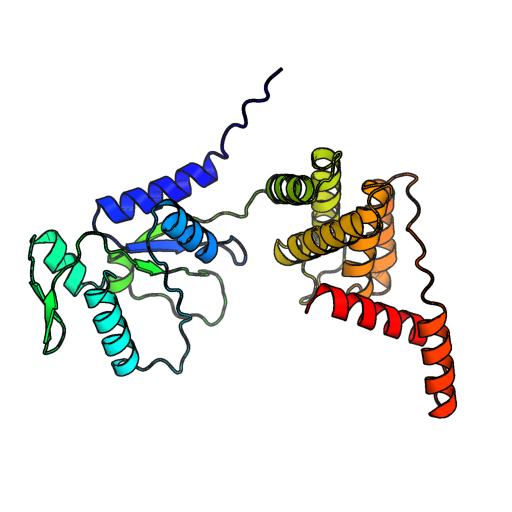 1
ATOM 737 C CA . GLU A 1 98 ? 18.048 -20.317 -30.778 1.00 78.12 98 GLU A CA 1
ATOM 738 C C . GLU A 1 98 ? 18.165 -20.787 -32.244 1.00 78.12 98 GLU A C 1
ATOM 740 O O . GLU A 1 98 ? 19.194 -20.542 -32.880 1.00 78.12 98 GLU A O 1
ATOM 745 N N . ASP A 1 99 ? 17.121 -21.407 -32.791 1.00 82.75 99 ASP A N 1
ATOM 746 C CA . ASP A 1 99 ? 17.097 -21.948 -34.154 1.00 82.75 99 ASP A CA 1
ATOM 747 C C . ASP A 1 99 ? 16.384 -21.031 -35.165 1.00 82.75 99 ASP A C 1
ATOM 749 O O . ASP A 1 99 ? 16.256 -21.381 -36.339 1.00 82.75 99 ASP A O 1
ATOM 753 N N . ASP A 1 100 ? 15.937 -19.844 -34.743 1.00 81.69 100 ASP A N 1
ATOM 754 C CA . ASP A 1 100 ? 15.122 -18.947 -35.560 1.00 81.69 100 ASP A CA 1
ATOM 755 C C . ASP A 1 100 ? 15.816 -17.617 -35.855 1.00 81.69 100 ASP A C 1
ATOM 757 O O . ASP A 1 100 ? 16.543 -17.063 -35.032 1.00 81.69 100 ASP A O 1
ATOM 761 N N . GLU A 1 101 ? 15.545 -17.068 -37.035 1.00 85.75 101 GLU A N 1
ATOM 762 C CA . GLU A 1 101 ? 15.977 -15.728 -37.427 1.00 85.75 101 GLU A CA 1
ATOM 763 C C . GLU A 1 101 ? 14.887 -14.711 -37.070 1.00 85.75 101 GLU A C 1
ATOM 765 O O . GLU A 1 101 ? 13.720 -14.872 -37.435 1.00 85.75 101 GLU A O 1
ATOM 770 N N . ILE A 1 102 ? 15.252 -13.685 -36.300 1.00 83.31 102 ILE A N 1
ATOM 771 C CA . ILE A 1 102 ? 14.313 -12.717 -35.726 1.00 83.31 102 ILE A CA 1
ATOM 772 C C . ILE A 1 102 ? 14.768 -11.301 -36.074 1.00 83.31 102 ILE A C 1
ATOM 774 O O . ILE A 1 102 ? 15.951 -10.975 -35.979 1.00 83.31 102 ILE A O 1
ATOM 778 N N . SER A 1 103 ? 13.820 -10.442 -36.450 1.00 82.25 103 SER A N 1
ATOM 779 C CA . SER A 1 103 ? 14.063 -9.007 -36.621 1.00 82.25 103 SER A CA 1
ATOM 780 C C . SER A 1 103 ? 14.335 -8.318 -35.290 1.00 82.25 103 SER A C 1
ATOM 782 O O . SER A 1 103 ? 13.596 -8.493 -34.322 1.00 82.25 103 SER A O 1
ATOM 784 N N . LEU A 1 104 ? 15.383 -7.499 -35.261 1.00 76.00 104 LEU A N 1
ATOM 785 C CA . LEU A 1 104 ? 15.728 -6.691 -34.106 1.00 76.00 104 LEU A CA 1
ATOM 786 C C . LEU A 1 104 ? 14.845 -5.440 -34.055 1.00 76.00 104 LEU A C 1
ATOM 788 O O . LEU A 1 104 ? 14.754 -4.689 -35.024 1.00 76.00 104 LEU A O 1
ATOM 792 N N . ILE A 1 105 ? 14.251 -5.174 -32.894 1.00 74.62 105 ILE A N 1
ATOM 793 C CA . ILE A 1 105 ? 13.613 -3.892 -32.592 1.00 74.62 105 ILE A CA 1
ATOM 794 C C . ILE A 1 105 ? 14.543 -3.148 -31.625 1.00 74.62 105 ILE A C 1
ATOM 796 O O . ILE A 1 105 ? 14.697 -3.600 -30.498 1.00 74.62 105 ILE A O 1
ATOM 800 N N . PRO A 1 106 ? 15.181 -2.030 -32.010 1.00 66.12 106 PRO A N 1
ATOM 801 C CA . PRO A 1 106 ? 16.208 -1.381 -31.186 1.00 66.12 106 PRO A CA 1
ATOM 802 C C . PRO A 1 106 ? 15.651 -0.600 -29.981 1.00 66.12 106 PRO A C 1
ATOM 804 O O . PRO A 1 106 ? 16.371 -0.372 -29.017 1.00 66.12 106 PRO A O 1
ATOM 807 N N . THR A 1 107 ? 14.362 -0.233 -29.977 1.00 67.50 107 THR A N 1
ATOM 808 C CA . THR A 1 107 ? 13.681 0.520 -28.886 1.00 67.50 107 THR A CA 1
ATOM 809 C C . THR A 1 107 ? 13.293 -0.333 -27.674 1.00 67.50 107 THR A C 1
ATOM 811 O O . THR A 1 107 ? 12.548 0.067 -26.785 1.00 67.50 107 THR A O 1
ATOM 814 N N . CYS A 1 108 ? 13.749 -1.563 -27.702 1.00 67.50 108 CYS A N 1
ATOM 815 C CA . CYS A 1 108 ? 13.478 -2.643 -26.791 1.00 67.50 108 CYS A CA 1
ATOM 816 C C . CYS A 1 108 ? 14.195 -2.351 -25.445 1.00 67.50 108 CYS A C 1
ATOM 818 O O . CYS A 1 108 ? 15.197 -1.640 -25.432 1.00 67.50 108 CYS A O 1
ATOM 820 N N . THR A 1 109 ? 13.740 -2.866 -24.299 1.00 73.44 109 THR A N 1
ATOM 821 C CA . THR A 1 109 ? 14.560 -2.912 -23.060 1.00 73.44 109 THR A CA 1
ATOM 822 C C . THR A 1 109 ? 14.001 -3.957 -22.085 1.00 73.44 109 THR A C 1
ATOM 824 O O . THR A 1 109 ? 12.930 -4.517 -22.321 1.00 73.44 109 THR A O 1
ATOM 827 N N . TYR A 1 110 ? 14.726 -4.274 -21.014 1.00 79.88 110 TYR A N 1
ATOM 828 C CA . TYR A 1 110 ? 14.309 -5.225 -19.985 1.00 79.88 110 TYR A CA 1
ATOM 829 C C . TYR A 1 110 ? 14.831 -4.805 -18.614 1.00 79.88 110 TYR A C 1
ATOM 831 O O . TYR A 1 110 ? 15.911 -4.227 -18.477 1.00 79.88 110 TYR A O 1
ATOM 839 N N . PHE A 1 111 ? 14.041 -5.110 -17.590 1.00 83.50 111 PHE A N 1
ATOM 840 C CA . PHE A 1 111 ? 14.350 -4.771 -16.212 1.00 83.50 111 PHE A CA 1
ATOM 841 C C . PHE A 1 111 ? 14.160 -5.981 -15.318 1.00 83.50 111 PHE A C 1
ATOM 843 O O . PHE A 1 111 ? 13.223 -6.758 -15.500 1.00 83.50 111 PHE A O 1
ATOM 850 N N . ILE A 1 112 ? 15.025 -6.102 -14.320 1.00 86.06 112 ILE A N 1
ATOM 851 C CA . ILE A 1 112 ? 14.847 -7.048 -13.221 1.00 86.06 112 ILE A CA 1
ATOM 852 C C . ILE A 1 112 ? 14.648 -6.267 -11.932 1.00 86.06 112 ILE A C 1
ATOM 854 O O . ILE A 1 112 ? 15.366 -5.309 -11.661 1.00 86.06 112 ILE A O 1
ATOM 858 N N . THR A 1 113 ? 13.683 -6.669 -11.112 1.00 85.12 113 THR A N 1
ATOM 859 C CA . THR A 1 113 ? 13.504 -6.075 -9.787 1.00 85.12 113 THR A CA 1
ATOM 860 C C . THR A 1 113 ? 13.839 -7.103 -8.724 1.00 85.12 113 THR A C 1
ATOM 862 O O . THR A 1 113 ? 13.288 -8.203 -8.673 1.00 85.12 113 THR A O 1
ATOM 865 N N . MET A 1 114 ? 14.795 -6.754 -7.867 1.00 75.31 114 MET A N 1
ATOM 866 C CA . MET A 1 114 ? 15.294 -7.660 -6.837 1.00 75.31 114 MET A CA 1
ATOM 867 C C . MET A 1 114 ? 15.053 -7.073 -5.448 1.00 75.31 114 MET A C 1
ATOM 869 O O . MET A 1 114 ? 15.275 -5.889 -5.193 1.00 75.31 114 MET A O 1
ATOM 873 N N . ASN A 1 115 ? 14.592 -7.923 -4.533 1.00 75.94 115 ASN A N 1
ATOM 874 C CA . ASN A 1 115 ? 14.637 -7.651 -3.100 1.00 75.94 115 ASN A CA 1
ATOM 875 C C . ASN A 1 115 ? 15.906 -8.336 -2.582 1.00 75.94 115 ASN A C 1
ATOM 877 O O . ASN A 1 115 ? 15.858 -9.534 -2.318 1.00 75.94 115 ASN A O 1
ATOM 881 N N . ALA A 1 116 ? 17.025 -7.609 -2.534 1.00 60.66 116 ALA A N 1
ATOM 882 C CA . ALA A 1 116 ? 18.343 -8.179 -2.232 1.00 60.66 116 ALA A CA 1
ATOM 883 C C . ALA A 1 116 ? 18.403 -8.849 -0.846 1.00 60.66 116 ALA A C 1
ATOM 885 O O . ALA A 1 116 ? 19.039 -9.883 -0.698 1.00 60.66 116 ALA A O 1
ATOM 886 N N . ASP A 1 117 ? 17.648 -8.327 0.123 1.00 63.66 117 ASP A N 1
ATOM 887 C CA . ASP A 1 117 ? 17.717 -8.758 1.528 1.00 63.66 117 ASP A CA 1
ATOM 888 C C . ASP A 1 117 ? 16.619 -9.763 1.923 1.00 63.66 117 ASP A C 1
ATOM 890 O O . ASP A 1 117 ? 16.374 -10.002 3.105 1.00 63.66 117 ASP A O 1
ATOM 894 N N . TYR A 1 118 ? 15.881 -10.317 0.954 1.00 64.44 118 TYR A N 1
ATOM 895 C CA . TYR A 1 118 ? 14.757 -11.207 1.252 1.00 64.44 118 TYR A CA 1
ATOM 896 C C . TYR A 1 118 ? 15.222 -12.662 1.361 1.00 64.44 118 TYR A C 1
ATOM 898 O O . TYR A 1 118 ? 15.648 -13.257 0.369 1.00 64.44 118 TYR A O 1
ATOM 906 N N . ALA A 1 119 ? 15.106 -13.235 2.561 1.00 60.31 119 ALA A N 1
ATOM 907 C CA . ALA A 1 119 ? 15.513 -14.607 2.853 1.00 60.31 119 ALA A CA 1
ATOM 908 C C . ALA A 1 119 ? 14.868 -15.627 1.893 1.00 60.31 119 ALA A C 1
ATOM 910 O O . ALA A 1 119 ? 13.695 -15.512 1.532 1.00 60.31 119 ALA A O 1
ATOM 911 N N . GLY A 1 120 ? 15.648 -16.633 1.485 1.00 65.88 120 GLY A N 1
ATOM 912 C CA . GLY A 1 120 ? 15.193 -17.716 0.605 1.00 65.88 120 GLY A CA 1
ATOM 913 C C . GLY A 1 120 ? 15.245 -17.413 -0.896 1.00 65.88 120 GLY A C 1
ATOM 914 O O . GLY A 1 120 ? 14.719 -18.195 -1.682 1.00 65.88 120 GLY A O 1
ATOM 915 N N . ARG A 1 121 ? 15.867 -16.304 -1.323 1.00 72.31 121 ARG A N 1
ATOM 916 C CA . ARG A 1 121 ? 16.089 -16.001 -2.747 1.00 72.31 121 ARG A CA 1
ATOM 917 C C . ARG A 1 121 ? 17.519 -16.310 -3.174 1.00 72.31 121 ARG A C 1
ATOM 919 O O . ARG A 1 121 ? 18.466 -16.027 -2.450 1.00 72.31 121 ARG A O 1
ATOM 926 N N . THR A 1 122 ? 17.666 -16.860 -4.376 1.00 72.31 122 THR A N 1
ATOM 927 C CA . THR A 1 122 ? 18.968 -17.065 -5.016 1.00 72.31 122 THR A CA 1
ATOM 928 C C . THR A 1 122 ? 19.475 -15.745 -5.586 1.00 72.31 122 THR A C 1
ATOM 930 O O . THR A 1 122 ? 18.731 -15.028 -6.262 1.00 72.31 122 THR A O 1
ATOM 933 N N . GLU A 1 123 ? 20.740 -15.423 -5.329 1.00 74.00 123 GLU A N 1
ATOM 934 C CA . GLU A 1 123 ? 21.387 -14.301 -5.998 1.00 74.00 123 GLU A CA 1
ATOM 935 C C . GLU A 1 123 ? 21.534 -14.550 -7.498 1.00 74.00 123 GLU A C 1
ATOM 937 O O . GLU A 1 123 ? 21.712 -15.676 -7.962 1.00 74.00 123 GLU A O 1
ATOM 942 N N . LEU A 1 124 ? 21.494 -13.464 -8.265 1.00 79.19 124 LEU A N 1
ATOM 943 C CA . LEU A 1 124 ? 21.756 -13.532 -9.691 1.00 79.19 124 LEU A CA 1
ATOM 944 C C . LEU A 1 124 ? 23.256 -13.823 -9.934 1.00 79.19 124 LEU A C 1
ATOM 946 O O . LEU A 1 124 ? 24.094 -13.151 -9.329 1.00 79.19 124 LEU A O 1
ATOM 950 N N . PRO A 1 125 ? 23.614 -14.769 -10.820 1.00 83.19 125 PRO A N 1
ATOM 951 C CA . PRO A 1 125 ? 24.995 -14.994 -11.247 1.00 83.19 125 PRO A CA 1
ATOM 952 C C . PRO A 1 125 ? 25.677 -13.727 -11.789 1.00 83.19 125 PRO A C 1
ATOM 954 O O . PRO A 1 125 ? 25.030 -12.901 -12.435 1.00 83.19 125 PRO A O 1
ATOM 957 N N . ASP A 1 126 ? 26.989 -13.583 -11.586 1.00 82.19 126 ASP A N 1
ATOM 958 C CA . ASP A 1 126 ? 27.725 -12.355 -11.939 1.00 82.19 126 ASP A CA 1
ATOM 959 C C . ASP A 1 126 ? 27.731 -12.050 -13.442 1.00 82.19 126 ASP A C 1
ATOM 961 O O . ASP A 1 126 ? 27.593 -10.896 -13.850 1.00 82.19 126 ASP A O 1
ATOM 965 N N . ASN A 1 127 ? 27.806 -13.085 -14.280 1.00 80.00 127 ASN A N 1
ATOM 966 C CA . ASN A 1 127 ? 27.696 -12.948 -15.734 1.00 80.00 127 ASN A CA 1
ATOM 967 C C . ASN A 1 127 ? 26.328 -12.401 -16.172 1.00 80.00 127 ASN A C 1
ATOM 969 O O . ASN A 1 127 ? 26.247 -11.710 -17.183 1.00 80.00 127 ASN A O 1
ATOM 973 N N . LEU A 1 128 ? 25.265 -12.683 -15.415 1.00 76.75 128 LEU A N 1
ATOM 974 C CA . LEU A 1 128 ? 23.944 -12.111 -15.653 1.00 76.75 128 LEU A CA 1
ATOM 975 C C . LEU A 1 128 ? 23.825 -10.712 -15.047 1.00 76.75 128 LEU A C 1
ATOM 977 O O . LEU A 1 128 ? 23.275 -9.836 -15.707 1.00 76.75 128 LEU A O 1
ATOM 981 N N . LYS A 1 129 ? 24.378 -10.468 -13.848 1.00 82.31 129 LYS A N 1
ATOM 982 C CA . LYS A 1 129 ? 24.428 -9.127 -13.229 1.00 82.31 129 LYS A CA 1
ATOM 983 C C . LYS A 1 129 ? 25.101 -8.105 -14.152 1.00 82.31 129 LYS A C 1
ATOM 985 O O . LYS A 1 129 ? 24.611 -6.986 -14.250 1.00 82.31 129 LYS A O 1
ATOM 990 N N . ALA A 1 130 ? 26.156 -8.500 -14.868 1.00 82.38 130 ALA A N 1
ATOM 991 C CA . ALA A 1 130 ? 26.880 -7.640 -15.809 1.00 82.38 130 ALA A CA 1
ATOM 992 C C . ALA A 1 130 ? 26.012 -7.082 -16.956 1.00 82.38 130 ALA A C 1
ATOM 994 O O . ALA A 1 130 ? 26.348 -6.045 -17.523 1.00 82.38 130 ALA A O 1
ATOM 995 N N . LEU A 1 131 ? 24.887 -7.730 -17.278 1.00 78.88 131 LEU A N 1
ATOM 996 C CA . LEU A 1 131 ? 23.969 -7.280 -18.329 1.00 78.88 131 LEU A CA 1
ATOM 997 C C . LEU A 1 131 ? 23.042 -6.141 -17.869 1.00 78.88 131 LEU A C 1
ATOM 999 O O . LEU A 1 131 ? 22.298 -5.580 -18.683 1.00 78.88 131 LEU A O 1
ATOM 1003 N N . PHE A 1 132 ? 23.066 -5.811 -16.572 1.00 84.31 132 PHE A N 1
ATOM 1004 C CA . PHE A 1 132 ? 22.196 -4.816 -15.963 1.00 84.31 132 PHE A CA 1
ATOM 1005 C C . PHE A 1 132 ? 22.975 -3.708 -15.262 1.00 84.31 132 PHE A C 1
ATOM 1007 O O . PHE A 1 132 ? 23.936 -3.940 -14.530 1.00 84.31 132 PHE A O 1
ATOM 1014 N N . ARG A 1 133 ? 22.477 -2.479 -15.387 1.00 85.56 133 ARG A N 1
ATOM 1015 C CA . ARG A 1 133 ? 22.898 -1.361 -14.546 1.00 85.56 133 ARG A CA 1
ATOM 1016 C C . ARG A 1 133 ? 22.126 -1.402 -13.219 1.00 85.56 133 ARG A C 1
ATOM 1018 O O . ARG A 1 133 ? 20.894 -1.327 -13.252 1.00 85.56 133 ARG A O 1
ATOM 1025 N N . PRO A 1 134 ? 22.791 -1.476 -12.054 1.00 83.69 134 PRO A N 1
ATOM 1026 C CA . PRO A 1 134 ? 22.103 -1.436 -10.768 1.00 83.69 134 PRO A CA 1
ATOM 1027 C C . PRO A 1 134 ? 21.472 -0.059 -10.525 1.00 83.69 134 PRO A C 1
ATOM 1029 O O . PRO A 1 134 ? 22.089 0.976 -10.788 1.00 83.69 134 PRO A O 1
ATOM 1032 N N . VAL A 1 135 ? 20.245 -0.044 -9.998 1.00 84.00 135 VAL A N 1
ATOM 1033 C CA . VAL A 1 135 ? 19.529 1.181 -9.613 1.00 84.00 135 VAL A CA 1
ATOM 1034 C C . VAL A 1 135 ? 19.042 1.041 -8.175 1.00 84.00 135 VAL A C 1
ATOM 1036 O O . VAL A 1 135 ? 18.151 0.246 -7.887 1.00 84.00 135 VAL A O 1
ATOM 1039 N N . SER A 1 136 ? 19.605 1.819 -7.256 1.00 82.06 136 SER A N 1
ATOM 1040 C CA . SER A 1 136 ? 19.224 1.752 -5.842 1.00 82.06 136 SER A CA 1
ATOM 1041 C C . SER A 1 136 ? 17.897 2.468 -5.577 1.00 82.06 136 SER A C 1
ATOM 1043 O O . SER A 1 136 ? 17.746 3.667 -5.817 1.00 82.06 136 SER A O 1
ATOM 1045 N N . MET A 1 137 ? 16.933 1.728 -5.038 1.00 78.12 137 MET A N 1
ATOM 1046 C CA . MET A 1 137 ? 15.575 2.177 -4.745 1.00 78.12 137 MET A CA 1
ATOM 1047 C C . MET A 1 137 ? 15.389 2.324 -3.236 1.00 78.12 137 MET A C 1
ATOM 1049 O O . MET A 1 137 ? 15.241 1.341 -2.512 1.00 78.12 137 MET A O 1
ATOM 1053 N N . MET A 1 138 ? 15.370 3.571 -2.768 1.00 74.81 138 MET A N 1
ATOM 1054 C CA . MET A 1 138 ? 15.179 3.908 -1.353 1.00 74.81 138 MET A CA 1
ATOM 1055 C C . MET A 1 138 ? 13.698 3.979 -0.967 1.00 74.81 138 MET A C 1
ATOM 1057 O O . MET A 1 138 ? 12.828 4.177 -1.825 1.00 74.81 138 MET A O 1
ATOM 1061 N N . ILE A 1 139 ? 13.432 3.873 0.338 1.00 71.38 139 ILE A N 1
ATOM 1062 C CA . ILE A 1 139 ? 12.105 4.071 0.936 1.00 71.38 139 ILE A CA 1
ATOM 1063 C C . ILE A 1 139 ? 11.536 5.417 0.448 1.00 71.38 139 ILE A C 1
ATOM 1065 O O . ILE A 1 139 ? 12.242 6.426 0.512 1.00 71.38 139 ILE A O 1
ATOM 1069 N N . PRO A 1 140 ? 10.322 5.436 -0.135 1.00 72.81 140 PRO A N 1
ATOM 1070 C CA . PRO A 1 140 ? 9.710 6.673 -0.605 1.00 72.81 140 PRO A CA 1
ATOM 1071 C C . PRO A 1 140 ? 9.362 7.591 0.570 1.00 72.81 140 PRO A C 1
ATOM 1073 O O . PRO A 1 140 ? 9.230 7.137 1.702 1.00 72.81 140 PRO A O 1
ATOM 1076 N N . ASP A 1 141 ? 9.160 8.875 0.291 1.00 84.31 141 ASP A N 1
ATOM 1077 C CA . ASP A 1 141 ? 8.567 9.780 1.272 1.00 84.31 141 ASP A CA 1
ATOM 1078 C C . ASP A 1 141 ? 7.079 9.436 1.431 1.00 84.31 141 ASP A C 1
ATOM 1080 O O . ASP A 1 141 ? 6.280 9.611 0.505 1.00 84.31 141 ASP A O 1
ATOM 1084 N N . TYR A 1 142 ? 6.719 8.878 2.588 1.00 87.94 142 TYR A N 1
ATOM 1085 C CA . TYR A 1 142 ? 5.352 8.434 2.854 1.00 87.94 142 TYR A CA 1
ATOM 1086 C C . TYR A 1 142 ? 4.400 9.624 2.964 1.00 87.94 142 TYR A C 1
ATOM 1088 O O . TYR A 1 142 ? 3.243 9.495 2.570 1.00 87.94 142 TYR A O 1
ATOM 1096 N N . ALA A 1 143 ? 4.872 10.766 3.477 1.00 89.12 143 ALA A N 1
ATOM 1097 C CA . ALA A 1 143 ? 4.034 11.936 3.713 1.00 89.12 143 ALA A CA 1
ATOM 1098 C C . ALA A 1 143 ? 3.684 12.600 2.385 1.00 89.12 143 ALA A C 1
ATOM 1100 O O . ALA A 1 143 ? 2.506 12.791 2.106 1.00 89.12 143 ALA A O 1
ATOM 1101 N N . LEU A 1 144 ? 4.677 12.811 1.517 1.00 89.38 144 LEU A N 1
ATOM 1102 C CA . LEU A 1 144 ? 4.432 13.341 0.174 1.00 89.38 144 LEU A CA 1
ATOM 1103 C C . LEU A 1 144 ? 3.526 12.410 -0.650 1.00 89.38 144 LEU A C 1
ATOM 1105 O O . LEU A 1 144 ? 2.619 12.864 -1.343 1.00 89.38 144 LEU A O 1
ATOM 1109 N N . ASN A 1 145 ? 3.733 11.087 -0.572 1.00 87.62 145 ASN A N 1
ATOM 1110 C CA . ASN A 1 145 ? 2.865 10.148 -1.290 1.00 87.62 145 ASN A CA 1
ATOM 1111 C C . ASN A 1 145 ? 1.427 10.169 -0.758 1.00 87.62 145 ASN A C 1
ATOM 1113 O O . ASN A 1 145 ? 0.483 10.084 -1.541 1.00 87.62 145 ASN A O 1
ATOM 1117 N N . ALA A 1 146 ? 1.267 10.266 0.559 1.00 93.25 146 ALA A N 1
ATOM 1118 C CA . ALA A 1 146 ? -0.031 10.377 1.197 1.00 93.25 146 ALA A CA 1
ATOM 1119 C C . ALA A 1 146 ? -0.748 11.676 0.834 1.00 93.25 146 ALA A C 1
ATOM 1121 O O . ALA A 1 146 ? -1.925 11.627 0.498 1.00 93.25 146 ALA A O 1
ATOM 1122 N N . GLU A 1 147 ? -0.037 12.799 0.856 1.00 94.88 147 GLU A N 1
ATOM 1123 C CA . GLU A 1 147 ? -0.543 14.127 0.508 1.00 94.88 147 GLU A CA 1
ATOM 1124 C C . GLU A 1 147 ? -1.138 14.145 -0.900 1.00 94.88 147 GLU A C 1
ATOM 1126 O O . GLU A 1 147 ? -2.328 14.403 -1.053 1.00 94.88 147 GLU A O 1
ATOM 1131 N N . ILE A 1 148 ? -0.357 13.746 -1.912 1.00 93.00 148 ILE A N 1
ATOM 1132 C CA . ILE A 1 148 ? -0.808 13.719 -3.314 1.00 93.00 148 ILE A CA 1
ATOM 1133 C C . ILE A 1 148 ? -2.052 12.836 -3.474 1.00 93.00 148 ILE A C 1
ATOM 1135 O O . ILE A 1 148 ? -2.983 13.172 -4.208 1.00 93.00 148 ILE A O 1
ATOM 1139 N N . ARG A 1 149 ? -2.086 11.684 -2.795 1.00 93.94 149 ARG A N 1
ATOM 1140 C CA . ARG A 1 149 ? -3.228 10.772 -2.900 1.00 93.94 149 ARG A CA 1
ATOM 1141 C C . ARG A 1 149 ? -4.463 11.311 -2.183 1.00 93.94 149 ARG A C 1
ATOM 1143 O O . ARG A 1 149 ? -5.547 11.216 -2.748 1.00 93.94 149 ARG A O 1
ATOM 1150 N N . LEU A 1 150 ? -4.324 11.877 -0.986 1.00 96.12 150 LEU A N 1
ATOM 1151 C CA . LEU A 1 150 ? -5.435 12.509 -0.269 1.00 96.12 150 LEU A CA 1
ATOM 1152 C C . LEU A 1 150 ? -5.997 13.682 -1.082 1.00 96.12 150 LEU A C 1
ATOM 1154 O O . LEU A 1 150 ? -7.206 13.739 -1.298 1.00 96.12 150 LEU A O 1
ATOM 1158 N N . PHE A 1 151 ? -5.125 14.526 -1.640 1.00 96.25 151 PHE A N 1
ATOM 1159 C CA . PHE A 1 151 ? -5.512 15.597 -2.561 1.00 96.25 151 PHE A CA 1
ATOM 1160 C C . PHE A 1 151 ? -6.327 15.070 -3.747 1.00 96.25 151 PHE A C 1
ATOM 1162 O O . PHE A 1 151 ? -7.382 15.606 -4.076 1.00 96.25 151 PHE A O 1
ATOM 1169 N N . SER A 1 152 ? -5.888 13.961 -4.360 1.00 95.19 152 SER A N 1
ATOM 1170 C CA . SER A 1 152 ? -6.601 13.346 -5.489 1.00 95.19 152 SER A CA 1
ATOM 1171 C C . SER A 1 152 ? -7.996 12.815 -5.134 1.00 95.19 152 SER A C 1
ATOM 1173 O O . SER A 1 152 ? -8.834 12.676 -6.021 1.00 95.19 152 SER A O 1
ATOM 1175 N N . PHE A 1 153 ? -8.263 12.558 -3.849 1.00 95.31 153 PHE A N 1
ATOM 1176 C CA . PHE A 1 153 ? -9.584 12.193 -3.330 1.00 95.31 153 PHE A CA 1
ATOM 1177 C C . PHE A 1 153 ? -10.416 13.409 -2.886 1.00 95.31 153 PHE A C 1
ATOM 1179 O O . PHE A 1 153 ? -11.518 13.237 -2.372 1.00 95.31 153 PHE A O 1
ATOM 1186 N N . GLY A 1 154 ? -9.919 14.634 -3.087 1.00 94.56 154 GLY A N 1
ATOM 1187 C CA . GLY A 1 154 ? -10.642 15.866 -2.773 1.00 94.56 154 GLY A CA 1
ATOM 1188 C C . GLY A 1 154 ? -10.517 16.331 -1.322 1.00 94.56 154 GLY A C 1
ATOM 1189 O O . GLY A 1 154 ? -11.341 17.133 -0.883 1.00 94.56 154 GLY A O 1
ATOM 1190 N N . PHE A 1 155 ? -9.516 15.842 -0.583 1.00 97.12 155 PHE A N 1
ATOM 1191 C CA . PHE A 1 155 ? -9.146 16.432 0.705 1.00 97.12 155 PHE A CA 1
ATOM 1192 C C . PHE A 1 155 ? -8.565 17.837 0.493 1.00 97.12 155 PHE A C 1
ATOM 1194 O O . PHE A 1 155 ? -7.847 18.062 -0.482 1.00 97.12 155 PHE A O 1
ATOM 1201 N N . LYS A 1 156 ? -8.897 18.761 1.398 1.00 96.25 156 LYS A N 1
ATOM 1202 C CA . LYS A 1 156 ? -8.429 20.158 1.437 1.00 96.25 156 LYS A CA 1
ATOM 1203 C C . LYS A 1 156 ? -7.372 20.398 2.517 1.00 96.25 156 LYS A C 1
ATOM 1205 O O . LYS A 1 156 ? -6.681 21.415 2.485 1.00 96.25 156 LYS A O 1
ATOM 1210 N N . GLU A 1 157 ? -7.302 19.519 3.517 1.00 96.06 157 GLU A N 1
ATOM 1211 C CA . GLU A 1 157 ? -6.311 19.555 4.599 1.00 96.06 157 GLU A CA 1
ATOM 1212 C C . GLU A 1 157 ? -5.224 18.476 4.415 1.00 96.06 157 GLU A C 1
ATOM 1214 O O . GLU A 1 157 ? -4.570 18.043 5.372 1.00 96.06 157 GLU A O 1
ATOM 1219 N N . GLU A 1 158 ? -5.002 18.032 3.174 1.00 95.75 158 GLU A N 1
ATOM 1220 C CA . GLU A 1 158 ? -4.158 16.897 2.793 1.00 95.75 158 GLU A CA 1
ATOM 1221 C C . GLU A 1 158 ? -2.739 16.970 3.365 1.00 95.75 158 GLU A C 1
ATOM 1223 O O . GLU A 1 158 ? -2.197 15.952 3.798 1.00 95.75 158 GLU A O 1
ATOM 1228 N N . TYR A 1 159 ? -2.149 18.166 3.418 1.00 94.81 159 TYR A N 1
ATOM 1229 C CA . TYR A 1 159 ? -0.776 18.376 3.875 1.00 94.81 159 TYR A CA 1
ATOM 1230 C C . TYR A 1 159 ? -0.627 18.141 5.382 1.00 94.81 159 TYR A C 1
ATOM 1232 O O . TYR A 1 159 ? 0.345 17.536 5.843 1.00 94.81 159 TYR A O 1
ATOM 1240 N N . ALA A 1 160 ? -1.587 18.616 6.179 1.00 96.44 160 ALA A N 1
ATOM 1241 C CA . ALA A 1 160 ? -1.571 18.406 7.624 1.00 96.44 160 ALA A CA 1
ATOM 1242 C C . ALA A 1 160 ? -1.915 16.947 7.959 1.00 96.44 160 ALA A C 1
ATOM 1244 O O . ALA A 1 160 ? -1.254 16.313 8.791 1.00 96.44 160 ALA A O 1
ATOM 1245 N N . LEU A 1 161 ? -2.917 16.401 7.271 1.00 97.12 161 LEU A N 1
ATOM 1246 C CA . LEU A 1 161 ? -3.428 15.052 7.482 1.00 97.12 161 LEU A CA 1
ATOM 1247 C C . LEU A 1 161 ? -2.432 13.963 7.061 1.00 97.12 161 LEU A C 1
ATOM 1249 O O . LEU A 1 161 ? -2.260 12.978 7.786 1.00 97.12 161 LEU A O 1
ATOM 1253 N N . SER A 1 162 ? -1.703 14.153 5.957 1.00 96.62 162 SER A N 1
ATOM 1254 C CA . SER A 1 162 ? -0.659 13.221 5.513 1.00 96.62 162 SER A CA 1
ATOM 1255 C C . SER A 1 162 ? 0.446 13.066 6.562 1.00 96.62 162 SER A C 1
ATOM 1257 O O . SER A 1 162 ? 0.848 11.946 6.891 1.00 96.62 162 SER A O 1
ATOM 1259 N N . LYS A 1 163 ? 0.887 14.178 7.162 1.00 96.12 163 LYS A N 1
ATOM 1260 C CA . LYS A 1 163 ? 1.902 14.184 8.221 1.00 96.12 163 LYS A CA 1
ATOM 1261 C C . LYS A 1 163 ? 1.408 13.513 9.492 1.00 96.12 163 LYS A C 1
ATOM 1263 O O . LYS A 1 163 ? 2.139 12.689 10.039 1.00 96.12 163 LYS A O 1
ATOM 1268 N N . LYS A 1 164 ? 0.182 13.813 9.939 1.00 96.62 164 LYS A N 1
ATOM 1269 C CA . LYS A 1 164 ? -0.431 13.151 11.105 1.00 96.62 164 LYS A CA 1
ATOM 1270 C C . LYS A 1 164 ? -0.533 11.640 10.894 1.00 96.62 164 LYS A C 1
ATOM 1272 O O . LYS A 1 164 ? -0.139 10.864 11.764 1.00 96.62 164 LYS A O 1
ATOM 1277 N N . MET A 1 165 ? -0.975 11.205 9.715 1.00 96.06 165 MET A N 1
ATOM 1278 C CA . MET A 1 165 ? -1.069 9.784 9.375 1.00 96.06 165 MET A CA 1
ATOM 1279 C C . MET A 1 165 ? 0.297 9.089 9.402 1.00 96.06 165 MET A C 1
ATOM 1281 O O . MET A 1 165 ? 0.450 8.039 10.025 1.00 96.06 165 MET A O 1
ATOM 1285 N N . VAL A 1 166 ? 1.308 9.666 8.750 1.00 95.12 166 VAL A N 1
ATOM 1286 C CA . VAL A 1 166 ? 2.654 9.072 8.714 1.00 95.12 166 VAL A CA 1
ATOM 1287 C C . VAL A 1 166 ? 3.303 9.077 10.095 1.00 95.12 166 VAL A C 1
ATOM 1289 O O . VAL A 1 166 ? 3.921 8.083 10.473 1.00 95.12 166 VAL A O 1
ATOM 1292 N N . ALA A 1 167 ? 3.116 10.143 10.877 1.00 96.38 167 ALA A N 1
ATOM 1293 C CA . ALA A 1 167 ? 3.558 10.199 12.266 1.00 96.38 167 ALA A CA 1
ATOM 1294 C C . ALA A 1 167 ? 2.892 9.106 13.113 1.00 96.38 167 ALA A C 1
ATOM 1296 O O . ALA A 1 167 ? 3.581 8.448 13.886 1.00 96.38 167 ALA A O 1
ATOM 1297 N N . THR A 1 168 ? 1.596 8.845 12.906 1.00 96.88 168 THR A N 1
ATOM 1298 C CA . THR A 1 168 ? 0.870 7.765 13.595 1.00 96.88 168 THR A CA 1
ATOM 1299 C C . THR A 1 168 ? 1.534 6.416 13.333 1.00 96.88 168 THR A C 1
ATOM 1301 O O . THR A 1 168 ? 1.846 5.693 14.276 1.00 96.88 168 THR A O 1
ATOM 1304 N N . PHE A 1 169 ? 1.806 6.082 12.067 1.00 95.88 169 PHE A N 1
ATOM 1305 C CA . PHE A 1 169 ? 2.461 4.820 11.706 1.00 95.88 169 PHE A CA 1
ATOM 1306 C C . PHE A 1 169 ? 3.899 4.728 12.223 1.00 95.88 169 PHE A C 1
ATOM 1308 O O . PHE A 1 169 ? 4.302 3.672 12.709 1.00 95.88 169 PHE A O 1
ATOM 1315 N N . LYS A 1 170 ? 4.655 5.829 12.165 1.00 94.81 170 LYS A N 1
ATOM 1316 C CA . LYS A 1 170 ? 6.024 5.887 12.681 1.00 94.81 170 LYS A CA 1
ATOM 1317 C C . LYS A 1 170 ? 6.063 5.652 14.192 1.00 94.81 170 LYS A C 1
ATOM 1319 O O . LYS A 1 170 ? 6.725 4.719 14.634 1.00 94.81 170 LYS A O 1
ATOM 1324 N N . LEU A 1 171 ? 5.308 6.434 14.964 1.00 97.00 171 LEU A N 1
ATOM 1325 C CA . LEU A 1 171 ? 5.231 6.279 16.418 1.00 97.00 171 LEU A CA 1
ATOM 1326 C C . LEU A 1 171 ? 4.696 4.895 16.789 1.00 97.00 171 LEU A C 1
ATOM 1328 O O . LEU A 1 171 ? 5.203 4.279 17.719 1.00 97.00 171 LEU A O 1
ATOM 1332 N N . SER A 1 172 ? 3.743 4.363 16.015 1.00 97.00 172 SER A N 1
ATOM 1333 C CA . SER A 1 172 ? 3.244 3.006 16.241 1.00 97.00 172 SER A CA 1
ATOM 1334 C C . SER A 1 172 ? 4.345 1.954 16.068 1.00 97.00 172 SER A C 1
ATOM 1336 O O . SER A 1 172 ? 4.463 1.047 16.880 1.00 97.00 172 SER A O 1
ATOM 1338 N N . SER A 1 173 ? 5.198 2.096 15.050 1.00 94.88 173 SER A N 1
ATOM 1339 C CA . SER A 1 173 ? 6.326 1.179 14.837 1.00 94.88 173 SER A CA 1
ATOM 1340 C C . SER A 1 173 ? 7.430 1.284 15.894 1.00 94.88 173 SER A C 1
ATOM 1342 O O . SER A 1 173 ? 8.189 0.337 16.070 1.00 94.88 173 SER A O 1
ATOM 1344 N N . GLU A 1 174 ? 7.527 2.426 16.579 1.00 95.50 174 GLU A N 1
ATOM 1345 C CA . GLU A 1 174 ? 8.556 2.705 17.587 1.00 95.50 174 GLU A CA 1
ATOM 1346 C C . GLU A 1 174 ? 8.096 2.370 19.017 1.00 95.50 174 GLU A C 1
ATOM 1348 O O . GLU A 1 174 ? 8.937 2.081 19.866 1.00 95.50 174 GLU A O 1
ATOM 1353 N N . GLN A 1 175 ? 6.788 2.427 19.299 1.00 96.44 175 GLN A N 1
ATOM 1354 C CA . GLN A 1 175 ? 6.245 2.336 20.663 1.00 96.44 175 GLN A CA 1
ATOM 1355 C C . GLN A 1 175 ? 5.423 1.076 20.952 1.00 96.44 175 GLN A C 1
ATOM 1357 O O . GLN A 1 175 ? 5.303 0.703 22.117 1.00 96.44 175 GLN A O 1
ATOM 1362 N N . LEU A 1 176 ? 4.826 0.440 19.940 1.00 97.19 176 LEU A N 1
ATOM 1363 C CA . LEU A 1 176 ? 4.051 -0.787 20.144 1.00 97.19 176 LEU A CA 1
ATOM 1364 C C . LEU A 1 176 ? 4.991 -1.990 20.236 1.00 97.19 176 LEU A C 1
ATOM 1366 O O . LEU A 1 176 ? 6.142 -1.948 19.792 1.00 97.19 176 LEU A O 1
ATOM 1370 N N . SER A 1 177 ? 4.481 -3.092 20.783 1.00 96.25 177 SER A N 1
ATOM 1371 C CA . SER A 1 177 ? 5.222 -4.348 20.799 1.00 96.25 177 SER A CA 1
ATOM 1372 C C . SER A 1 177 ? 5.600 -4.814 19.382 1.00 96.25 177 SER A C 1
ATOM 1374 O O . SER A 1 177 ? 4.856 -4.634 18.415 1.00 96.25 177 SER A O 1
ATOM 1376 N N . SER A 1 178 ? 6.778 -5.431 19.246 1.00 94.12 178 SER A N 1
ATOM 1377 C CA . SER A 1 178 ? 7.217 -5.998 17.968 1.00 94.12 178 SER A CA 1
ATOM 1378 C C . SER A 1 178 ? 6.459 -7.294 17.688 1.00 94.12 178 SER A C 1
ATOM 1380 O O . SER A 1 178 ? 6.579 -8.254 18.449 1.00 94.12 178 SER A O 1
ATOM 1382 N N . GLN A 1 179 ? 5.691 -7.323 16.600 1.00 94.19 179 GLN A N 1
ATOM 1383 C CA . GLN A 1 179 ? 4.926 -8.487 16.153 1.00 94.19 179 GLN A CA 1
ATOM 1384 C C . GLN A 1 179 ? 5.173 -8.737 14.665 1.00 94.19 179 GLN A C 1
ATOM 1386 O O . GLN A 1 179 ? 5.123 -7.803 13.864 1.00 94.19 179 GLN A O 1
ATOM 1391 N N . ASP A 1 180 ? 5.343 -10.001 14.270 1.00 90.56 180 ASP A N 1
ATOM 1392 C CA . ASP A 1 180 ? 5.631 -10.376 12.873 1.00 90.56 180 ASP A CA 1
ATOM 1393 C C . ASP A 1 180 ? 4.524 -9.967 11.885 1.00 90.56 180 ASP A C 1
ATOM 1395 O O . ASP A 1 180 ? 4.766 -9.766 10.695 1.00 90.56 180 ASP A O 1
ATOM 1399 N N . TYR A 1 181 ? 3.287 -9.853 12.373 1.00 90.06 181 TYR A N 1
ATOM 1400 C CA . TYR A 1 181 ? 2.106 -9.510 11.579 1.00 90.06 181 TYR A CA 1
ATOM 1401 C C . TYR A 1 181 ? 1.752 -8.015 11.617 1.00 90.06 181 TYR A C 1
ATOM 1403 O O . TYR A 1 181 ? 0.811 -7.596 10.932 1.00 90.06 181 TYR A O 1
ATOM 1411 N N . TYR A 1 182 ? 2.477 -7.196 12.387 1.00 94.00 182 TYR A N 1
ATOM 1412 C CA . TYR A 1 182 ? 2.308 -5.746 12.339 1.00 94.00 182 TYR A CA 1
ATOM 1413 C C . TYR A 1 182 ? 2.916 -5.191 11.048 1.00 94.00 182 TYR A C 1
ATOM 1415 O O . TY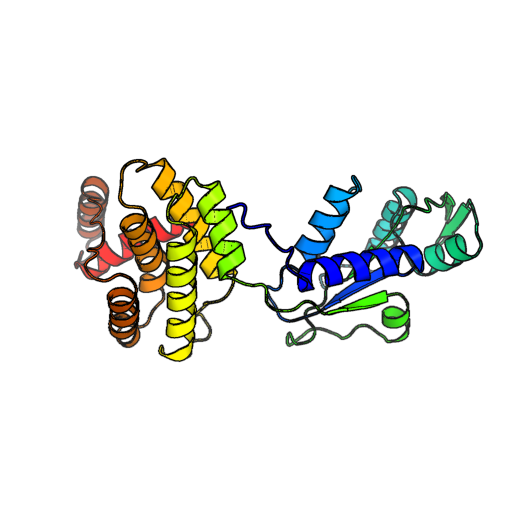R A 1 182 ? 4.024 -5.530 10.643 1.00 94.00 182 TYR A O 1
ATOM 1423 N N . ASP A 1 183 ? 2.169 -4.313 10.379 1.00 89.81 183 ASP A N 1
ATOM 1424 C CA . ASP A 1 183 ? 2.595 -3.675 9.137 1.00 89.81 183 ASP A CA 1
ATOM 1425 C C . ASP A 1 183 ? 2.355 -2.173 9.242 1.00 89.81 183 ASP A C 1
ATOM 1427 O O . ASP A 1 183 ? 1.214 -1.713 9.205 1.00 89.81 183 ASP A O 1
ATOM 1431 N N . PHE A 1 184 ? 3.448 -1.423 9.353 1.00 91.62 184 PHE A N 1
ATOM 1432 C CA . PHE A 1 184 ? 3.460 0.041 9.379 1.00 91.62 184 PHE A CA 1
ATOM 1433 C C . PHE A 1 184 ? 4.087 0.629 8.098 1.00 91.62 184 PHE A C 1
ATOM 1435 O O . PHE A 1 184 ? 4.428 1.809 8.035 1.00 91.62 184 PHE A O 1
ATOM 1442 N N . GLY A 1 185 ? 4.284 -0.198 7.063 1.00 87.12 185 GLY A N 1
ATOM 1443 C CA . GLY A 1 185 ? 4.880 0.222 5.795 1.00 87.12 185 GLY A CA 1
ATOM 1444 C C . GLY A 1 185 ? 3.866 0.795 4.799 1.00 87.12 185 GLY A C 1
ATOM 1445 O O . GLY A 1 185 ? 2.671 0.912 5.069 1.00 87.12 185 GLY A O 1
ATOM 1446 N N . MET A 1 186 ? 4.326 1.065 3.570 1.00 83.69 186 MET A N 1
ATOM 1447 C CA . MET A 1 186 ? 3.497 1.679 2.516 1.00 83.69 186 MET A CA 1
ATOM 1448 C C . MET A 1 186 ? 2.177 0.969 2.203 1.00 83.69 186 MET A C 1
ATOM 1450 O O . MET A 1 186 ? 1.242 1.623 1.751 1.00 83.69 186 MET A O 1
ATOM 1454 N N . ARG A 1 187 ? 2.061 -0.351 2.405 1.00 85.00 187 ARG A N 1
ATOM 1455 C CA . ARG A 1 187 ? 0.781 -1.041 2.163 1.00 85.00 187 ARG A CA 1
ATOM 1456 C C . ARG A 1 187 ? -0.277 -0.636 3.187 1.00 85.00 187 ARG A C 1
ATOM 1458 O O . ARG A 1 187 ? -1.425 -0.430 2.802 1.00 85.00 187 ARG A O 1
ATOM 1465 N N . ALA A 1 188 ? 0.104 -0.479 4.455 1.00 88.94 188 ALA A N 1
ATOM 1466 C CA . ALA A 1 188 ? -0.801 -0.010 5.499 1.00 88.94 188 ALA A CA 1
ATOM 1467 C C . ALA A 1 188 ? -1.229 1.439 5.239 1.00 88.94 188 ALA A C 1
ATOM 1469 O O . ALA A 1 188 ? -2.424 1.723 5.210 1.00 88.94 188 ALA A O 1
ATOM 1470 N N . VAL A 1 189 ? -0.266 2.307 4.907 1.00 90.50 189 VAL A N 1
ATOM 1471 C CA . VAL A 1 189 ? -0.523 3.696 4.492 1.00 90.50 189 VAL A CA 1
ATOM 1472 C C . VAL A 1 189 ? -1.488 3.745 3.300 1.00 90.50 189 VAL A C 1
ATOM 1474 O O . VAL A 1 189 ? -2.502 4.434 3.344 1.00 90.50 189 VAL A O 1
ATOM 1477 N N . ASN A 1 190 ? -1.243 2.951 2.252 1.00 88.62 190 ASN A N 1
ATOM 1478 C CA . ASN A 1 190 ? -2.111 2.913 1.074 1.00 88.62 190 ASN A CA 1
ATOM 1479 C C . ASN A 1 190 ? -3.529 2.409 1.372 1.00 88.62 190 ASN A C 1
ATOM 1481 O O . ASN A 1 190 ? -4.465 2.877 0.721 1.00 88.62 190 ASN A O 1
ATOM 1485 N N . THR A 1 191 ? -3.675 1.470 2.311 1.00 90.44 191 THR A N 1
ATOM 1486 C CA . THR A 1 191 ? -4.983 0.955 2.747 1.00 90.44 191 THR A CA 1
ATOM 1487 C C . THR A 1 191 ? -5.785 2.074 3.404 1.00 90.44 191 THR A C 1
ATOM 1489 O O . THR A 1 191 ? -6.919 2.318 3.005 1.00 90.44 191 THR A O 1
ATOM 1492 N N . VAL A 1 192 ? -5.167 2.809 4.336 1.00 93.50 192 VAL A N 1
ATOM 1493 C CA . VAL A 1 192 ? -5.806 3.942 5.022 1.00 93.50 192 VAL A CA 1
ATOM 1494 C C . VAL A 1 192 ? -6.206 5.032 4.036 1.00 93.50 192 VAL A C 1
ATOM 1496 O O . VAL A 1 192 ? -7.345 5.472 4.065 1.00 93.50 192 VAL A O 1
ATOM 1499 N N . ILE A 1 193 ? -5.319 5.431 3.121 1.00 93.56 193 ILE A N 1
ATOM 1500 C CA . ILE A 1 193 ? -5.637 6.504 2.165 1.00 93.56 193 ILE A CA 1
ATOM 1501 C C . ILE A 1 193 ? -6.816 6.128 1.263 1.00 93.56 193 ILE A C 1
ATOM 1503 O O . ILE A 1 193 ? -7.690 6.950 1.023 1.00 93.56 193 ILE A O 1
ATOM 1507 N N . SER A 1 194 ? -6.844 4.893 0.753 1.00 92.38 194 SER A N 1
ATOM 1508 C CA . SER A 1 194 ? -7.911 4.465 -0.166 1.00 92.38 194 SER A CA 1
ATOM 1509 C C . SER A 1 194 ? -9.257 4.384 0.558 1.00 92.38 194 SER A C 1
ATOM 1511 O O . SER A 1 194 ? -10.265 4.855 0.046 1.00 92.38 194 SER A O 1
ATOM 1513 N N . ALA A 1 195 ? -9.252 3.862 1.785 1.00 91.88 195 ALA A N 1
ATOM 1514 C CA . ALA A 1 195 ? -10.427 3.814 2.643 1.00 91.88 195 ALA A CA 1
ATOM 1515 C C . ALA A 1 195 ? -10.924 5.219 3.035 1.00 91.88 195 ALA A C 1
ATOM 1517 O O . ALA A 1 195 ? -12.122 5.479 2.987 1.00 91.88 195 ALA A O 1
ATOM 1518 N N . ALA A 1 196 ? -10.014 6.145 3.356 1.00 93.81 196 ALA A N 1
ATOM 1519 C CA . ALA A 1 196 ? -10.349 7.540 3.647 1.00 93.81 196 ALA A CA 1
ATOM 1520 C C . ALA A 1 196 ? -10.914 8.266 2.417 1.00 93.81 196 ALA A C 1
ATOM 1522 O O . ALA A 1 196 ? -11.852 9.044 2.554 1.00 93.81 196 ALA A O 1
ATOM 1523 N N . GLY A 1 197 ? -10.392 7.976 1.222 1.00 93.62 197 GLY A N 1
ATOM 1524 C CA . GLY A 1 197 ? -10.924 8.489 -0.040 1.00 93.62 197 GLY A CA 1
ATOM 1525 C C . GLY A 1 197 ? -12.361 8.044 -0.307 1.00 93.62 197 GLY A C 1
ATOM 1526 O O . GLY A 1 197 ? -13.211 8.877 -0.612 1.00 93.62 197 GLY A O 1
ATOM 1527 N N . ASN A 1 198 ? -12.656 6.755 -0.117 1.00 91.12 198 ASN A N 1
ATOM 1528 C CA . ASN A 1 198 ? -14.022 6.235 -0.236 1.00 91.12 198 ASN A CA 1
ATOM 1529 C C . ASN A 1 198 ? -14.952 6.884 0.797 1.00 91.12 198 ASN A C 1
ATOM 1531 O O . ASN A 1 198 ? -16.036 7.344 0.458 1.00 91.12 198 ASN A O 1
ATOM 1535 N N . LEU A 1 199 ? -14.495 7.005 2.045 1.00 91.12 199 LEU A N 1
ATOM 1536 C CA . LEU A 1 199 ? -15.292 7.618 3.101 1.00 91.12 199 LEU A CA 1
ATOM 1537 C C . LEU A 1 199 ? -15.557 9.111 2.836 1.00 91.12 199 LEU A C 1
ATOM 1539 O O . LEU A 1 199 ? -16.644 9.597 3.124 1.00 91.12 199 LEU A O 1
ATOM 1543 N N . LYS A 1 200 ? -14.602 9.835 2.239 1.00 93.75 200 LYS A N 1
ATOM 1544 C CA . LYS A 1 200 ? -14.792 11.227 1.805 1.00 93.75 200 LYS A CA 1
ATOM 1545 C C . LYS A 1 200 ? -15.827 11.353 0.690 1.00 93.75 200 LYS A C 1
ATOM 1547 O O . LYS A 1 200 ? -16.552 12.339 0.653 1.00 93.75 200 LYS A O 1
ATOM 1552 N N . HIS A 1 201 ? -15.905 10.371 -0.203 1.00 91.81 201 HIS A N 1
ATOM 1553 C CA . HIS A 1 201 ? -16.945 10.332 -1.224 1.00 91.81 201 HIS A CA 1
ATOM 1554 C C . HIS A 1 201 ? -18.337 10.121 -0.606 1.00 91.81 201 HIS A C 1
ATOM 1556 O O . HIS A 1 201 ? -19.284 10.804 -0.989 1.00 91.81 201 HIS A O 1
ATOM 1562 N N . ASP A 1 202 ? -18.450 9.219 0.371 1.00 89.62 202 ASP A N 1
ATOM 1563 C CA . ASP A 1 202 ? -19.725 8.908 1.030 1.00 89.62 202 ASP A CA 1
ATOM 1564 C C . ASP A 1 202 ? -20.182 10.022 1.990 1.00 89.62 202 ASP A C 1
ATOM 1566 O O . ASP A 1 202 ? -21.380 10.261 2.147 1.00 89.62 202 ASP A O 1
ATOM 1570 N N . PHE A 1 203 ? -19.229 10.736 2.595 1.00 91.31 203 PHE A N 1
ATOM 1571 C CA . PHE A 1 203 ? -19.460 11.812 3.559 1.00 91.31 203 PHE A CA 1
ATOM 1572 C C . PHE A 1 203 ? -18.692 13.090 3.159 1.00 91.31 203 PHE A C 1
ATOM 1574 O O . PHE A 1 203 ? -17.699 13.455 3.797 1.00 91.31 203 PHE A O 1
ATOM 1581 N N . PRO A 1 204 ? -19.127 13.800 2.100 1.00 92.69 204 PRO A N 1
ATOM 1582 C CA . PRO A 1 204 ? -18.366 14.906 1.510 1.00 92.69 204 PRO A CA 1
ATOM 1583 C C . PRO A 1 204 ? -18.221 16.124 2.430 1.00 92.69 204 PRO A C 1
ATOM 1585 O O . PRO A 1 204 ? -17.187 16.800 2.384 1.00 92.69 204 PRO A O 1
ATOM 1588 N N . ASP A 1 205 ? -19.219 16.379 3.276 1.00 92.31 205 ASP A N 1
ATOM 1589 C CA . ASP A 1 205 ? -19.280 17.549 4.161 1.00 92.31 205 ASP A CA 1
ATOM 1590 C C . ASP A 1 205 ? -18.705 17.290 5.562 1.00 92.31 205 ASP A C 1
ATOM 1592 O O . ASP A 1 205 ? -18.586 18.216 6.364 1.00 92.31 205 ASP A O 1
ATOM 1596 N N . GLU A 1 206 ? -18.328 16.045 5.862 1.00 93.06 206 GLU A N 1
ATOM 1597 C CA . GLU A 1 206 ? -17.746 15.691 7.153 1.00 93.06 206 GLU A CA 1
ATOM 1598 C C . GLU A 1 206 ? -16.304 16.183 7.301 1.00 93.06 206 GLU A C 1
ATOM 1600 O O . GLU A 1 206 ? -15.564 16.373 6.325 1.00 93.06 206 GLU A O 1
ATOM 1605 N N . SER A 1 207 ? -15.893 16.360 8.560 1.00 94.38 207 SER A N 1
ATOM 1606 C CA . SER A 1 207 ? -14.531 16.779 8.894 1.00 94.38 207 SER A CA 1
ATOM 1607 C C . SER A 1 207 ? -13.511 15.761 8.385 1.00 94.38 207 SER A C 1
ATOM 1609 O O . SER A 1 207 ? -13.505 14.600 8.792 1.00 94.38 207 SER A O 1
ATOM 1611 N N . GLU A 1 208 ? -12.602 16.210 7.521 1.00 95.38 208 GLU A N 1
ATOM 1612 C CA . GLU A 1 208 ? -11.560 15.371 6.921 1.00 95.38 208 GLU A CA 1
ATOM 1613 C C . GLU A 1 208 ? -10.651 14.727 7.970 1.00 95.38 208 GLU A C 1
ATOM 1615 O O . GLU A 1 208 ? -10.232 13.575 7.825 1.00 95.38 208 GLU A O 1
ATOM 1620 N N . GLU A 1 209 ? -10.400 15.449 9.060 1.00 95.25 209 GLU A N 1
ATOM 1621 C CA . GLU A 1 209 ? -9.650 14.949 10.200 1.00 95.25 209 GLU A CA 1
ATOM 1622 C C . GLU A 1 209 ? -10.375 13.788 10.897 1.00 95.25 209 GLU A C 1
ATOM 1624 O O . GLU A 1 209 ? -9.759 12.769 11.216 1.00 95.25 209 GLU A O 1
ATOM 1629 N N . LEU A 1 210 ? -11.692 13.904 11.069 1.00 94.25 210 LEU A N 1
ATOM 1630 C CA . LEU A 1 210 ? -12.537 12.874 11.672 1.00 94.25 210 LEU A CA 1
ATOM 1631 C C . LEU A 1 210 ? -12.673 11.641 10.766 1.00 94.25 210 LEU A C 1
ATOM 1633 O O . LEU A 1 210 ? -12.593 10.511 11.257 1.00 94.25 210 LEU A O 1
ATOM 1637 N N . LEU A 1 211 ? -12.796 11.840 9.450 1.00 94.00 211 LEU A N 1
ATOM 1638 C CA . LEU A 1 211 ? -12.803 10.754 8.466 1.00 94.00 211 LEU A CA 1
ATOM 1639 C C . LEU A 1 211 ? -11.487 9.967 8.496 1.00 94.00 211 LEU A C 1
ATOM 1641 O O . LEU A 1 211 ? -11.493 8.735 8.589 1.00 94.00 211 LEU A O 1
ATOM 1645 N N . LEU A 1 212 ? -10.348 10.667 8.469 1.00 95.38 212 LEU A N 1
ATOM 1646 C CA . LEU A 1 212 ? -9.038 10.022 8.511 1.00 95.38 212 LEU A CA 1
ATOM 1647 C C . LEU A 1 212 ? -8.803 9.302 9.843 1.00 95.38 212 LEU A C 1
ATOM 1649 O O . LEU A 1 212 ? -8.312 8.170 9.846 1.00 95.38 212 LEU A O 1
ATOM 1653 N N . LEU A 1 213 ? -9.179 9.927 10.962 1.00 95.12 213 LEU A N 1
ATOM 1654 C CA . LEU A 1 213 ? -9.092 9.332 12.294 1.00 95.12 213 LEU A CA 1
ATOM 1655 C C . LEU A 1 213 ? -9.883 8.023 12.377 1.00 95.12 213 LEU A C 1
ATOM 1657 O O . LEU A 1 213 ? -9.360 7.022 12.878 1.00 95.12 213 LEU A O 1
ATOM 1661 N N . LYS A 1 214 ? -11.126 8.014 11.881 1.00 91.69 214 LYS A N 1
ATOM 1662 C CA . LYS A 1 214 ? -11.965 6.810 11.847 1.00 91.69 214 LYS A CA 1
ATOM 1663 C C . LYS A 1 214 ? -11.245 5.681 11.115 1.00 91.69 214 LYS A C 1
ATOM 1665 O O . LYS A 1 214 ? -11.001 4.624 11.693 1.00 91.69 214 LYS A O 1
ATOM 1670 N N . VAL A 1 215 ? -10.821 5.932 9.880 1.00 92.44 215 VAL A N 1
ATOM 1671 C CA . VAL A 1 215 ? -10.173 4.914 9.047 1.00 92.44 215 VAL A CA 1
ATOM 1672 C C . VAL A 1 215 ? -8.856 4.429 9.657 1.00 92.44 215 VAL A C 1
ATOM 1674 O O . VAL A 1 215 ? -8.571 3.228 9.645 1.00 92.44 215 VAL A O 1
ATOM 1677 N N . LEU A 1 216 ? -8.051 5.327 10.232 1.00 93.88 216 LEU A N 1
ATOM 1678 C CA . LEU A 1 216 ? -6.822 4.956 10.936 1.00 93.88 216 LEU A CA 1
ATOM 1679 C C . LEU A 1 216 ? -7.087 3.987 12.087 1.00 93.88 216 LEU A C 1
ATOM 1681 O O . LEU A 1 216 ? -6.319 3.042 12.276 1.00 93.88 216 LEU A O 1
ATOM 1685 N N . ARG A 1 217 ? -8.165 4.199 12.845 1.00 92.38 217 ARG A N 1
ATOM 1686 C CA . ARG A 1 217 ? -8.543 3.323 13.957 1.00 92.38 217 ARG A CA 1
ATOM 1687 C C . ARG A 1 217 ? -9.088 1.993 13.455 1.00 92.38 217 ARG A C 1
ATOM 1689 O O . ARG A 1 217 ? -8.560 0.951 13.848 1.00 92.38 217 ARG A O 1
ATOM 1696 N N . ASP A 1 218 ? -10.061 2.028 12.556 1.00 89.38 218 ASP A N 1
ATOM 1697 C CA . ASP A 1 218 ? -10.785 0.840 12.090 1.00 89.38 218 ASP A CA 1
ATOM 1698 C C . ASP A 1 218 ? -9.854 -0.121 11.335 1.00 89.38 218 ASP A C 1
ATOM 1700 O O . ASP A 1 218 ? -9.928 -1.338 11.489 1.00 89.38 218 ASP A O 1
ATOM 1704 N N . THR A 1 219 ? -8.872 0.406 10.598 1.00 90.44 219 THR A N 1
ATOM 1705 C CA . THR A 1 219 ? -7.903 -0.427 9.868 1.00 90.44 219 THR A CA 1
ATOM 1706 C C . THR A 1 219 ? -6.797 -1.022 10.737 1.00 90.44 219 THR A C 1
ATOM 1708 O O . THR A 1 219 ? -6.134 -1.959 10.282 1.00 90.44 219 THR A O 1
ATOM 1711 N N . ASN A 1 220 ? -6.537 -0.497 11.939 1.00 92.69 220 ASN A N 1
ATOM 1712 C CA . ASN A 1 220 ? -5.370 -0.888 12.739 1.00 92.69 220 ASN A CA 1
ATOM 1713 C C . ASN A 1 220 ? -5.727 -1.547 14.074 1.00 92.69 220 ASN A C 1
ATOM 1715 O O . ASN A 1 220 ? -5.134 -2.574 14.398 1.00 92.69 220 ASN A O 1
ATOM 1719 N N . ILE A 1 221 ? -6.737 -1.053 14.797 1.00 92.88 221 ILE A N 1
ATOM 1720 C CA . ILE A 1 221 ? -7.173 -1.631 16.081 1.00 92.88 221 ILE A CA 1
ATOM 1721 C C . ILE A 1 221 ? -7.466 -3.138 15.994 1.00 92.88 221 ILE A C 1
ATOM 1723 O O . ILE A 1 221 ? -7.049 -3.852 16.906 1.00 92.88 221 ILE A O 1
ATOM 1727 N N . PRO A 1 222 ? -8.113 -3.675 14.938 1.00 91.88 222 PRO A N 1
ATOM 1728 C CA . PRO A 1 222 ? -8.393 -5.110 14.863 1.00 91.88 222 PRO A CA 1
ATOM 1729 C C . PRO A 1 222 ? -7.141 -5.994 14.845 1.00 91.88 222 PRO A C 1
ATOM 1731 O O . PRO A 1 222 ? -7.246 -7.181 15.153 1.00 91.88 222 PRO A O 1
ATOM 1734 N N . LYS A 1 223 ? -5.982 -5.429 14.477 1.00 91.25 223 LYS A N 1
ATOM 1735 C CA . LYS A 1 223 ? -4.701 -6.136 14.378 1.00 91.25 223 LYS A CA 1
ATOM 1736 C C . LYS A 1 223 ? -3.919 -6.119 15.684 1.00 91.25 223 LYS A C 1
ATOM 1738 O O . LYS A 1 223 ? -3.076 -6.983 15.864 1.00 91.25 223 LYS A O 1
ATOM 1743 N N . PHE A 1 224 ? -4.131 -5.125 16.542 1.00 94.81 224 PHE A N 1
ATOM 1744 C CA . PHE A 1 224 ? -3.278 -4.916 17.705 1.00 94.81 224 PHE A CA 1
ATOM 1745 C C . PHE A 1 224 ? -3.637 -5.829 18.873 1.00 94.81 224 PHE A C 1
ATOM 1747 O O . PHE A 1 224 ? -4.802 -6.175 19.093 1.00 94.81 224 PHE A O 1
ATOM 1754 N N . LEU A 1 225 ? -2.614 -6.182 19.646 1.00 95.62 225 LEU A N 1
ATOM 1755 C CA . LEU A 1 225 ? -2.765 -6.817 20.947 1.00 95.62 225 LEU A CA 1
ATOM 1756 C C . LEU A 1 225 ? -3.507 -5.895 21.919 1.00 95.62 225 LEU A C 1
ATOM 1758 O O . LEU A 1 225 ? -3.451 -4.670 21.809 1.00 95.62 225 LEU A O 1
ATOM 1762 N N . ALA A 1 226 ? -4.173 -6.491 22.910 1.00 94.31 226 ALA A N 1
ATOM 1763 C CA . ALA A 1 226 ? -4.947 -5.750 23.904 1.00 94.31 226 ALA A CA 1
ATOM 1764 C C . ALA A 1 226 ? -4.112 -4.682 24.633 1.00 94.31 226 ALA A C 1
ATOM 1766 O O . ALA A 1 226 ? -4.609 -3.578 24.843 1.00 94.31 226 ALA A O 1
ATOM 1767 N N . ASP A 1 227 ? -2.848 -4.987 24.937 1.00 95.88 227 ASP A N 1
ATOM 1768 C CA . ASP A 1 227 ? -1.928 -4.088 25.646 1.00 95.88 227 ASP A CA 1
ATOM 1769 C C . ASP A 1 227 ? -1.394 -2.947 24.761 1.00 95.88 227 ASP A C 1
ATOM 1771 O O . ASP A 1 227 ? -1.079 -1.867 25.259 1.00 95.88 227 ASP A O 1
ATOM 1775 N N . ASP A 1 228 ? -1.362 -3.143 23.438 1.00 97.62 228 ASP A N 1
ATOM 1776 C CA . ASP A 1 228 ? -0.922 -2.132 22.469 1.00 97.62 228 ASP A CA 1
ATOM 1777 C C . ASP A 1 228 ? -2.050 -1.150 22.097 1.00 97.62 228 ASP A C 1
ATOM 1779 O O . ASP A 1 228 ? -1.791 -0.016 21.686 1.00 97.62 228 ASP A O 1
ATOM 1783 N N . ILE A 1 229 ? -3.321 -1.548 22.253 1.00 95.88 229 ILE A N 1
ATOM 1784 C CA . ILE A 1 229 ? -4.479 -0.699 21.924 1.00 95.88 229 ILE A CA 1
ATOM 1785 C C . ILE A 1 229 ? -4.486 0.618 22.729 1.00 95.88 229 ILE A C 1
ATOM 1787 O O . ILE A 1 229 ? -4.731 1.663 22.118 1.00 95.88 229 ILE A O 1
ATOM 1791 N N . PRO A 1 230 ? -4.248 0.636 24.058 1.00 96.88 230 PRO A N 1
ATOM 1792 C CA . PRO A 1 230 ? -4.127 1.876 24.823 1.00 96.88 230 PRO A CA 1
ATOM 1793 C C . PRO A 1 230 ? -2.998 2.787 24.329 1.00 96.88 230 PRO A C 1
ATOM 1795 O O . PRO A 1 230 ? -3.221 3.989 24.199 1.00 96.88 230 PRO A O 1
ATOM 1798 N N . LEU A 1 231 ? -1.830 2.224 23.997 1.00 97.12 231 LEU A N 1
ATOM 1799 C CA . LEU A 1 231 ? -0.687 2.984 23.474 1.00 97.12 231 LEU A CA 1
ATOM 1800 C C . LEU A 1 231 ? -1.032 3.635 22.133 1.00 97.12 231 LEU A C 1
ATOM 1802 O O . LEU A 1 231 ? -0.868 4.842 21.965 1.00 97.12 231 LEU A O 1
ATOM 1806 N N . PHE A 1 232 ? -1.611 2.862 21.211 1.00 97.19 232 PHE A N 1
ATOM 1807 C CA . PHE A 1 232 ? -2.072 3.380 19.926 1.00 97.19 232 PHE A CA 1
ATOM 1808 C C . PHE A 1 232 ? -3.128 4.480 20.087 1.00 97.19 232 PHE A C 1
ATOM 1810 O O . PHE A 1 232 ? -3.059 5.510 19.419 1.00 97.19 232 PHE A O 1
ATOM 1817 N N . LYS A 1 233 ? -4.097 4.299 20.995 1.00 94.88 233 LYS A N 1
ATOM 1818 C CA . LYS A 1 233 ? -5.094 5.336 21.306 1.00 94.88 233 LYS A CA 1
ATOM 1819 C C . LYS A 1 233 ? -4.443 6.612 21.851 1.00 94.88 233 LYS A C 1
ATOM 1821 O O . LYS A 1 233 ? -4.905 7.690 21.493 1.00 94.88 233 LYS A O 1
ATOM 1826 N N . GLY A 1 234 ? -3.389 6.493 22.660 1.00 95.69 234 GLY A N 1
ATOM 1827 C CA . GLY A 1 234 ? -2.590 7.627 23.134 1.00 95.69 234 GLY A CA 1
ATOM 1828 C C . GLY A 1 234 ? -1.931 8.386 21.982 1.00 95.69 234 GLY A C 1
ATOM 1829 O O . GLY A 1 234 ? -2.193 9.572 21.811 1.00 95.69 234 GLY A O 1
ATOM 1830 N N . ILE A 1 235 ? -1.194 7.677 21.118 1.00 96.94 235 ILE A N 1
ATOM 1831 C CA . ILE A 1 235 ? -0.552 8.251 19.918 1.00 96.94 235 ILE A CA 1
ATOM 1832 C C . ILE A 1 235 ? -1.568 9.008 19.055 1.00 96.94 235 ILE A C 1
ATOM 1834 O O . ILE A 1 235 ? -1.321 10.127 18.608 1.00 96.94 235 ILE A O 1
ATOM 1838 N N . VAL A 1 236 ? -2.724 8.390 18.813 1.00 95.50 236 VAL A N 1
ATOM 1839 C CA . VAL A 1 236 ? -3.788 8.986 18.007 1.00 95.50 236 VAL A CA 1
ATOM 1840 C C . VAL A 1 236 ? -4.383 10.220 18.691 1.00 95.50 236 VAL A C 1
ATOM 1842 O O . VAL A 1 236 ? -4.584 11.231 18.028 1.00 95.50 236 VAL A O 1
ATOM 1845 N N . SER A 1 237 ? -4.626 10.175 20.002 1.00 94.19 237 SER A N 1
ATOM 1846 C CA . SER A 1 237 ? -5.153 11.321 20.755 1.00 94.19 237 SER A CA 1
ATOM 1847 C C . SER A 1 237 ? -4.201 12.520 20.744 1.00 94.19 237 SER A C 1
ATOM 1849 O O . SER A 1 237 ? -4.663 13.658 20.679 1.00 94.19 237 SER A O 1
ATOM 1851 N N . ASP A 1 238 ? -2.890 12.278 20.789 1.00 95.12 238 ASP A N 1
ATOM 1852 C CA . ASP A 1 238 ? -1.876 13.337 20.749 1.00 95.12 238 ASP A CA 1
ATOM 1853 C C . ASP A 1 238 ? -1.788 13.994 19.361 1.00 95.12 238 ASP A C 1
ATOM 1855 O O . ASP A 1 238 ? -1.576 15.202 19.245 1.00 95.12 238 ASP A O 1
ATOM 1859 N N . LEU A 1 239 ? -1.967 13.207 18.293 1.00 95.31 239 LEU A N 1
ATOM 1860 C CA . LEU A 1 239 ? -1.898 13.686 16.907 1.00 95.31 239 LEU A CA 1
ATOM 1861 C C . LEU A 1 239 ? -3.210 14.304 16.398 1.00 95.31 239 LEU A C 1
ATOM 1863 O O . LEU A 1 239 ? -3.169 15.141 15.492 1.00 95.31 239 LEU A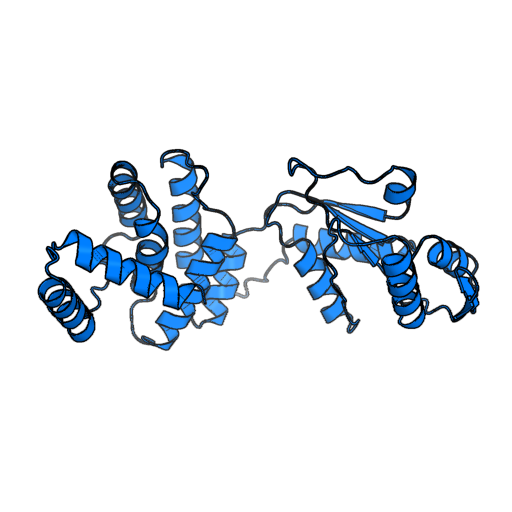 O 1
ATOM 1867 N N . PHE A 1 240 ? -4.349 13.912 16.974 1.00 94.81 240 PHE A N 1
ATOM 1868 C CA . PHE A 1 240 ? -5.702 14.348 16.606 1.00 94.81 240 PHE A CA 1
ATOM 1869 C C . PHE A 1 240 ? -6.440 14.931 17.831 1.00 94.81 240 PHE A C 1
ATOM 1871 O O . PHE A 1 240 ? -7.444 14.371 18.288 1.00 94.81 240 PHE A O 1
ATOM 1878 N N . PRO A 1 241 ? -5.940 16.035 18.420 1.00 92.56 241 PRO A N 1
ATOM 1879 C CA . PRO A 1 241 ? -6.463 16.555 19.677 1.00 92.56 241 PRO A CA 1
ATOM 1880 C C . PRO A 1 241 ? -7.894 17.079 19.518 1.00 92.56 241 PRO A C 1
ATOM 1882 O O . PRO A 1 241 ? -8.191 17.871 18.629 1.00 92.56 241 PRO A O 1
ATOM 1885 N N . GLY A 1 242 ? -8.788 16.667 20.421 1.00 86.81 242 GLY A N 1
ATOM 1886 C CA . GLY A 1 242 ? -10.181 17.130 20.442 1.00 86.81 242 GLY A CA 1
ATOM 1887 C C . GLY A 1 242 ? -11.095 16.487 19.394 1.00 86.81 242 GLY A C 1
ATOM 1888 O O . GLY A 1 242 ? -12.286 16.794 19.369 1.00 86.81 242 GLY A O 1
ATOM 1889 N N 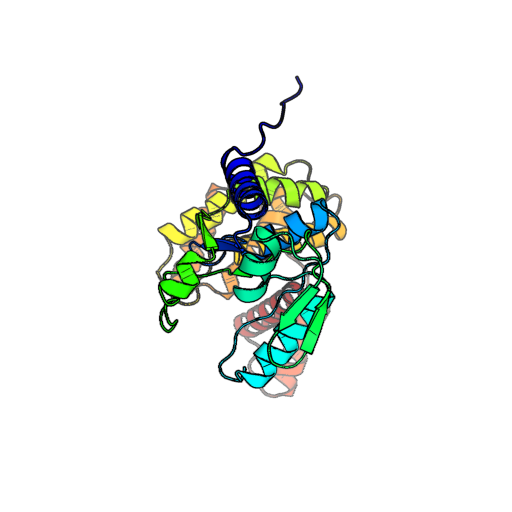. VAL A 1 243 ? -10.580 15.568 18.573 1.00 86.44 243 VAL A N 1
ATOM 1890 C CA . VAL A 1 243 ? -11.369 14.862 17.560 1.00 86.44 243 VAL A CA 1
ATOM 1891 C C . VAL A 1 243 ? -11.917 13.573 18.154 1.00 86.44 243 VAL A C 1
ATOM 1893 O O . VAL A 1 243 ? -11.175 12.667 18.536 1.00 86.44 243 VAL A O 1
ATOM 1896 N N . GLN A 1 244 ? -13.241 13.485 18.243 1.00 80.50 244 GLN A N 1
ATOM 1897 C CA . GLN A 1 244 ? -13.910 12.264 18.672 1.00 80.50 244 GLN A CA 1
ATOM 1898 C C . GLN A 1 244 ? -14.120 11.336 17.469 1.00 80.50 244 GLN A C 1
ATOM 1900 O O . GLN A 1 244 ? -14.484 11.804 16.389 1.00 80.50 244 GLN A O 1
ATOM 1905 N N . PRO A 1 245 ? -13.915 10.021 17.628 1.00 71.56 245 PRO A N 1
ATOM 1906 C CA . PRO A 1 245 ? -14.180 9.078 16.557 1.00 71.56 245 PRO A CA 1
ATOM 1907 C C . PRO A 1 245 ? -15.663 9.062 16.190 1.00 71.56 245 PRO A C 1
ATOM 1909 O O . PRO A 1 245 ? -16.517 8.964 17.070 1.00 71.56 245 PRO A O 1
ATOM 1912 N N . MET A 1 246 ? -15.961 9.080 14.892 1.00 74.50 246 MET A N 1
ATOM 1913 C CA . MET A 1 246 ? -17.320 8.869 14.401 1.00 74.50 246 MET A CA 1
ATOM 1914 C C . MET A 1 246 ? -17.833 7.494 14.839 1.00 74.50 246 MET A C 1
ATOM 1916 O O . MET A 1 246 ? -17.194 6.469 14.583 1.00 74.50 246 MET A O 1
ATOM 1920 N N . VAL A 1 247 ? -19.006 7.477 15.469 1.00 72.75 247 VAL A N 1
ATOM 1921 C CA . VAL A 1 247 ? -19.740 6.247 15.768 1.00 72.75 247 VAL A CA 1
ATOM 1922 C C . VAL A 1 247 ? -20.646 5.961 14.578 1.00 72.75 247 VAL A C 1
ATOM 1924 O O . VAL A 1 247 ? -21.533 6.754 14.276 1.00 72.75 247 VAL A O 1
ATOM 1927 N N . VAL A 1 248 ? -20.398 4.851 13.885 1.00 71.62 248 VAL A N 1
ATOM 1928 C CA . VAL A 1 248 ? -21.287 4.375 12.819 1.00 71.62 248 VAL A CA 1
ATOM 1929 C C . VAL A 1 248 ? -22.318 3.453 13.445 1.00 71.62 248 VAL A C 1
ATOM 1931 O O . VAL A 1 248 ? -21.959 2.496 14.131 1.00 71.62 248 VAL A O 1
ATOM 1934 N N . ASP A 1 249 ? -23.590 3.752 13.207 1.00 77.25 249 ASP A N 1
ATOM 1935 C CA . ASP A 1 249 ? -24.690 2.894 13.624 1.00 77.25 249 ASP A CA 1
ATOM 1936 C C . ASP A 1 249 ? -24.879 1.760 12.607 1.00 77.25 249 ASP A C 1
ATOM 1938 O O . ASP A 1 249 ? -25.354 1.965 11.489 1.00 77.25 249 ASP A O 1
ATOM 1942 N N . TYR A 1 250 ? -24.497 0.547 13.007 1.00 78.62 250 TYR A N 1
ATOM 1943 C CA . TYR A 1 250 ? -24.688 -0.676 12.227 1.00 78.62 250 TYR A CA 1
ATOM 1944 C C . TYR A 1 250 ? -26.034 -1.355 12.514 1.00 78.62 250 TYR A C 1
ATOM 1946 O O . TYR A 1 250 ? -26.206 -2.517 12.146 1.00 78.62 250 TYR A O 1
ATOM 1954 N N . GLY A 1 251 ? -26.983 -0.677 13.168 1.00 82.88 251 GLY A N 1
ATOM 1955 C CA . GLY A 1 251 ? -28.112 -1.251 13.906 1.00 82.88 251 GLY A CA 1
ATOM 1956 C C . GLY A 1 251 ? -28.797 -2.480 13.301 1.00 82.88 251 GLY A C 1
ATOM 1957 O O . GLY A 1 251 ? -29.017 -3.463 14.006 1.00 82.88 251 GLY A O 1
ATOM 1958 N N . ALA A 1 252 ? -29.095 -2.490 11.997 1.00 88.12 252 ALA A N 1
ATOM 1959 C CA . ALA A 1 252 ? -29.701 -3.658 11.346 1.00 88.12 252 ALA A CA 1
ATOM 1960 C C . ALA A 1 252 ? -28.769 -4.887 11.321 1.00 88.12 252 ALA A C 1
ATOM 1962 O O . ALA A 1 252 ? -29.211 -6.009 11.584 1.00 88.12 252 ALA A O 1
ATOM 1963 N N . LEU A 1 253 ? -27.483 -4.680 11.031 1.00 88.81 253 LEU A N 1
ATOM 1964 C CA . LEU A 1 253 ? -26.461 -5.724 11.026 1.00 88.81 253 LEU A CA 1
ATOM 1965 C C . LEU A 1 253 ? -26.183 -6.220 12.446 1.00 88.81 253 LEU A C 1
ATOM 1967 O O . LEU A 1 253 ? -26.174 -7.427 12.672 1.00 88.81 253 LEU A O 1
ATOM 1971 N N . GLU A 1 254 ? -26.009 -5.311 13.406 1.00 88.44 254 GLU A N 1
ATOM 1972 C CA . GLU A 1 254 ? -25.741 -5.682 14.800 1.00 88.44 254 GLU A CA 1
ATOM 1973 C C . GLU A 1 254 ? -26.895 -6.491 15.405 1.00 88.44 254 GLU A C 1
ATOM 1975 O O . GLU A 1 254 ? -26.676 -7.549 16.000 1.00 88.44 254 GLU A O 1
ATOM 1980 N N . LYS A 1 255 ? -28.139 -6.059 15.170 1.00 90.00 255 LYS A N 1
ATOM 1981 C CA . LYS A 1 255 ? -29.327 -6.792 15.613 1.00 90.00 255 LYS A CA 1
ATOM 1982 C C . LYS A 1 255 ? -29.402 -8.184 14.979 1.00 90.00 255 LYS A C 1
ATOM 1984 O O . LYS A 1 255 ? -29.611 -9.167 15.689 1.00 90.00 255 LYS A O 1
ATOM 1989 N N . SER A 1 256 ? -29.161 -8.279 13.671 1.00 92.62 256 SER A N 1
ATOM 1990 C CA . SER A 1 256 ? -29.175 -9.559 12.948 1.00 92.62 256 SER A CA 1
ATOM 1991 C C . SER A 1 256 ? -28.082 -10.513 13.444 1.00 92.62 256 SER A C 1
ATOM 1993 O O . SER A 1 256 ? -28.327 -11.710 13.586 1.00 92.62 256 SER A O 1
ATOM 1995 N N . LEU A 1 257 ? -26.885 -10.001 13.758 1.00 92.19 257 LEU A N 1
ATOM 1996 C CA . LEU A 1 257 ? -25.789 -10.796 14.326 1.00 92.19 257 LEU A CA 1
ATOM 1997 C C . LEU A 1 257 ? -26.187 -11.434 15.663 1.00 92.19 257 LEU A C 1
ATOM 1999 O O . LEU A 1 257 ? -25.910 -12.614 15.886 1.00 92.19 257 LEU A O 1
ATOM 2003 N N . ILE A 1 258 ? -26.859 -10.674 16.531 1.00 90.75 258 ILE A N 1
ATOM 2004 C CA . ILE A 1 258 ? -27.326 -11.160 17.836 1.00 90.75 258 ILE A CA 1
ATOM 2005 C C . ILE A 1 258 ? -28.416 -12.224 17.659 1.00 90.75 258 ILE A C 1
ATOM 2007 O O . ILE A 1 258 ? -28.330 -13.284 18.282 1.00 90.75 258 ILE A O 1
ATOM 2011 N N . GLU A 1 259 ? -29.404 -11.977 16.796 1.00 93.44 259 GLU A N 1
ATOM 2012 C CA . GLU A 1 259 ? -30.503 -12.916 16.529 1.00 93.44 259 GLU A CA 1
ATOM 2013 C C . GLU A 1 259 ? -29.990 -14.254 15.975 1.00 93.44 259 GLU A C 1
ATOM 2015 O O . GLU A 1 259 ? -30.366 -15.321 16.468 1.00 93.44 259 GLU A O 1
ATOM 2020 N N . VAL A 1 260 ? -29.071 -14.215 15.003 1.00 94.56 260 VAL A N 1
ATOM 2021 C CA . VAL A 1 260 ? -28.471 -15.423 14.413 1.00 94.56 260 VAL A CA 1
ATOM 2022 C C . VAL A 1 260 ? -27.619 -16.179 15.434 1.00 94.56 260 VAL A C 1
ATOM 2024 O O . VAL A 1 260 ? -27.710 -17.405 15.520 1.00 94.56 260 VAL A O 1
ATOM 2027 N N . ALA A 1 261 ? -26.818 -15.476 16.239 1.00 93.12 261 ALA A N 1
ATOM 2028 C CA . ALA A 1 261 ? -26.001 -16.105 17.275 1.00 93.12 261 ALA A CA 1
ATOM 2029 C C . ALA A 1 261 ? -26.867 -16.812 18.332 1.00 93.12 261 ALA A C 1
ATOM 2031 O O . ALA A 1 261 ? -26.581 -17.954 18.694 1.00 93.12 261 ALA A O 1
ATOM 2032 N N . GLN A 1 262 ? -27.955 -16.176 18.775 1.00 92.38 262 GLN A N 1
ATOM 2033 C CA . GLN A 1 262 ? -28.908 -16.782 19.707 1.00 92.38 262 GLN A CA 1
ATOM 2034 C C . GLN A 1 262 ? -29.632 -17.983 19.084 1.00 92.38 262 GLN A C 1
ATOM 2036 O O . GLN A 1 262 ? -29.745 -19.024 19.732 1.00 92.38 262 GLN A O 1
ATOM 2041 N N . GLY A 1 263 ? -30.058 -17.878 17.820 1.00 94.50 263 GLY A N 1
ATOM 2042 C CA . GLY A 1 263 ? -30.678 -18.983 17.079 1.00 94.50 263 GLY A CA 1
ATOM 2043 C C . GLY A 1 263 ? -29.757 -20.198 16.907 1.00 94.50 263 GLY A C 1
ATOM 2044 O O . GLY A 1 263 ? -30.231 -21.332 16.894 1.00 94.50 263 GLY A O 1
ATOM 2045 N N . ALA A 1 264 ? -28.442 -19.978 16.848 1.00 94.44 264 ALA A N 1
ATOM 2046 C CA . ALA A 1 264 ? -27.424 -21.029 16.813 1.00 94.44 264 ALA A CA 1
ATOM 2047 C C . ALA A 1 264 ? -27.023 -21.565 18.207 1.00 94.44 264 ALA A C 1
ATOM 2049 O O . ALA A 1 264 ? -26.142 -22.419 18.303 1.00 94.44 264 ALA A O 1
ATOM 2050 N N . GLY A 1 265 ? -27.630 -21.068 19.292 1.00 93.12 265 GLY A N 1
ATOM 2051 C CA . GLY A 1 265 ? -27.289 -21.453 20.666 1.00 93.12 265 GLY A CA 1
ATOM 2052 C C . GLY A 1 265 ? -25.960 -20.880 21.180 1.00 93.12 265 GLY A C 1
ATOM 2053 O O . GLY A 1 265 ? -25.391 -21.415 22.133 1.00 93.12 265 GLY A O 1
ATOM 2054 N N . LEU A 1 266 ? -25.443 -19.812 20.564 1.00 93.31 266 LEU A N 1
ATOM 2055 C CA . LEU A 1 266 ? -24.199 -19.142 20.955 1.00 93.31 266 LEU A CA 1
ATOM 2056 C C . LEU A 1 266 ? -24.452 -17.979 21.929 1.00 93.31 266 LEU A C 1
ATOM 2058 O O . LEU A 1 266 ? -25.527 -17.383 21.974 1.00 93.31 266 LEU A O 1
ATOM 2062 N N . GLN A 1 267 ? -23.420 -17.607 22.695 1.00 89.94 267 GLN A N 1
ATOM 2063 C CA . GLN A 1 267 ? -23.451 -16.419 23.554 1.00 89.94 267 GLN A CA 1
ATOM 2064 C C . GLN A 1 267 ? -23.017 -15.174 22.769 1.00 89.94 267 GLN A C 1
ATOM 2066 O O . GLN A 1 267 ? -21.823 -14.949 22.569 1.00 89.94 267 GLN A O 1
ATOM 2071 N N . ALA A 1 268 ? -23.976 -14.332 22.384 1.00 87.06 268 ALA A N 1
ATOM 2072 C CA . ALA A 1 268 ? -23.728 -13.045 21.729 1.00 87.06 268 ALA A CA 1
ATOM 2073 C C . ALA A 1 268 ? -23.218 -11.979 22.724 1.00 87.06 268 ALA A C 1
ATOM 2075 O O . ALA A 1 268 ? -23.924 -11.032 23.065 1.00 87.06 268 ALA A O 1
ATOM 2076 N N . ARG A 1 269 ? -22.000 -12.155 23.254 1.00 90.06 269 ARG A N 1
ATOM 2077 C CA . ARG A 1 269 ? -21.340 -11.128 24.083 1.00 90.06 269 ARG A CA 1
ATOM 2078 C C . ARG A 1 269 ? -20.943 -9.926 23.220 1.00 90.06 269 ARG A C 1
ATOM 2080 O O . ARG A 1 269 ? -20.643 -10.088 22.045 1.00 90.06 269 ARG A O 1
ATOM 2087 N N . GLU A 1 270 ? -20.816 -8.747 23.819 1.00 87.12 270 GLU A N 1
ATOM 2088 C CA . GLU A 1 270 ? -20.426 -7.510 23.116 1.00 87.12 270 GLU A CA 1
ATOM 2089 C C . GLU A 1 270 ? -19.124 -7.648 22.300 1.00 87.12 270 GLU A C 1
ATOM 2091 O O . GLU A 1 270 ? -19.027 -7.170 21.169 1.00 87.12 270 GLU A O 1
ATOM 2096 N N . GLN A 1 271 ? -18.134 -8.374 22.833 1.00 87.88 271 GLN A N 1
ATOM 2097 C CA . GLN A 1 271 ? -16.877 -8.649 22.127 1.00 87.88 271 GLN A CA 1
ATOM 2098 C C . GLN A 1 271 ? -17.084 -9.456 20.839 1.00 87.88 271 GLN A C 1
ATOM 2100 O O . GLN A 1 271 ? -16.358 -9.243 19.870 1.00 87.88 271 GLN A O 1
ATOM 2105 N N . PHE A 1 272 ? -18.063 -10.366 20.817 1.00 89.12 272 PHE A N 1
ATOM 2106 C CA . PHE A 1 272 ? -18.403 -11.141 19.626 1.00 89.12 272 PHE A CA 1
ATOM 2107 C C . PHE A 1 272 ? -18.966 -10.218 18.543 1.00 89.12 272 PHE A C 1
ATOM 2109 O O . PHE A 1 272 ? -18.412 -10.176 17.446 1.00 89.12 272 PHE A O 1
ATOM 2116 N N . SER A 1 273 ? -19.974 -9.404 18.877 1.00 88.31 273 SER A N 1
ATOM 2117 C CA . SER A 1 273 ? -20.565 -8.430 17.949 1.00 88.31 273 SER A CA 1
ATOM 2118 C C . SER A 1 273 ? -19.516 -7.453 17.418 1.00 88.31 273 SER A C 1
ATOM 2120 O O . SER A 1 273 ? -19.374 -7.298 16.206 1.00 88.31 273 SER A O 1
ATOM 2122 N N . THR A 1 274 ? -18.694 -6.887 18.308 1.00 89.06 274 THR A N 1
ATOM 2123 C CA . THR A 1 274 ? -17.593 -5.985 17.935 1.00 89.06 274 THR A CA 1
ATOM 2124 C C . THR A 1 274 ? -16.625 -6.646 16.951 1.00 89.06 274 THR A C 1
ATOM 2126 O O . THR A 1 274 ? -16.222 -6.027 15.968 1.00 89.06 274 THR A O 1
ATOM 2129 N N . LYS A 1 275 ? -16.243 -7.911 17.176 1.00 90.75 275 LYS A N 1
ATOM 2130 C CA . LYS A 1 275 ? -15.325 -8.620 16.273 1.00 90.75 275 LYS A CA 1
ATOM 2131 C C . LYS A 1 275 ? -15.966 -8.965 14.933 1.00 90.75 275 LYS A C 1
ATOM 2133 O O . LYS A 1 275 ? -15.293 -8.835 13.914 1.00 90.75 275 LYS A O 1
ATOM 2138 N N . CYS A 1 276 ? -17.243 -9.335 14.905 1.00 90.94 276 CYS A N 1
ATOM 2139 C CA . CYS A 1 276 ? -17.977 -9.536 13.656 1.00 90.94 276 CYS A CA 1
ATOM 2140 C C . CYS A 1 276 ? -18.033 -8.251 12.818 1.00 90.94 276 CYS A C 1
ATOM 2142 O O . CYS A 1 276 ? -17.763 -8.302 11.618 1.00 90.94 276 CYS A O 1
ATOM 2144 N N . LEU A 1 277 ? -18.302 -7.105 13.451 1.00 89.06 277 LEU A N 1
ATOM 2145 C CA . LEU A 1 277 ? -18.297 -5.801 12.783 1.00 89.06 277 LEU A CA 1
ATOM 2146 C C . LEU A 1 277 ? -16.903 -5.440 12.249 1.00 89.06 277 LEU A C 1
ATOM 2148 O O . LEU A 1 277 ? -16.775 -5.088 11.081 1.00 89.06 277 LEU A O 1
ATOM 2152 N N . GLN A 1 278 ? -15.842 -5.633 13.041 1.00 89.75 278 GLN A N 1
ATOM 2153 C CA . GLN A 1 278 ? -14.461 -5.402 12.586 1.00 89.75 278 GLN A CA 1
ATOM 2154 C C . GLN A 1 278 ? -14.080 -6.275 11.381 1.00 89.75 278 GLN A C 1
ATOM 2156 O O . GLN A 1 278 ? -13.374 -5.821 10.479 1.00 89.75 278 GLN A O 1
ATOM 2161 N N . VAL A 1 279 ? -14.530 -7.535 11.352 1.00 90.06 279 VAL A N 1
ATOM 2162 C CA . VAL A 1 279 ? -14.312 -8.434 10.208 1.00 90.06 279 VAL A CA 1
ATOM 2163 C C . VAL A 1 279 ? -15.064 -7.932 8.977 1.00 90.06 279 VAL A C 1
ATOM 2165 O O . VAL A 1 279 ? -14.480 -7.899 7.896 1.00 90.06 279 VAL A O 1
ATOM 2168 N N . PHE A 1 280 ? -16.319 -7.508 9.138 1.00 88.06 280 PHE A N 1
ATOM 2169 C CA . PHE A 1 280 ? -17.125 -6.937 8.059 1.00 88.06 280 PHE A CA 1
ATOM 2170 C C . PHE A 1 280 ? -16.481 -5.675 7.465 1.00 88.06 280 PHE A C 1
ATOM 2172 O O . PHE A 1 280 ? -16.272 -5.609 6.255 1.00 88.06 280 PHE A O 1
ATOM 2179 N N . GLU A 1 281 ? -16.072 -4.725 8.308 1.00 83.19 281 GLU A N 1
ATOM 2180 C CA . GLU A 1 281 ? -15.357 -3.516 7.877 1.00 83.19 281 GLU A CA 1
ATOM 2181 C C . GLU A 1 281 ? -14.054 -3.873 7.149 1.00 83.19 281 GLU A C 1
ATOM 2183 O O . GLU A 1 281 ? -13.774 -3.373 6.061 1.00 83.19 281 GLU A O 1
ATOM 2188 N N . THR A 1 282 ? -13.268 -4.798 7.708 1.00 83.12 282 THR A N 1
ATOM 2189 C CA . THR A 1 282 ? -12.004 -5.226 7.092 1.00 83.12 282 THR A CA 1
ATOM 2190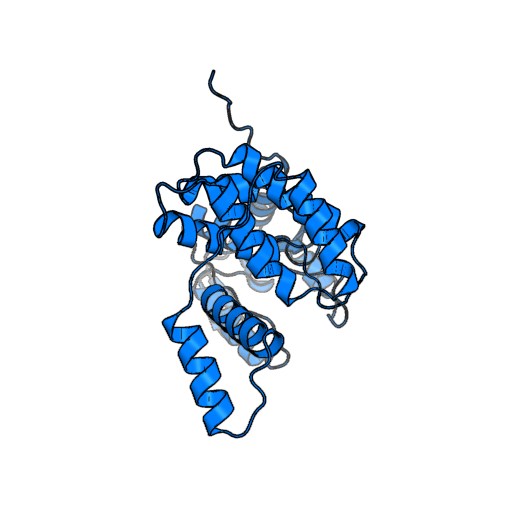 C C . THR A 1 282 ? -12.229 -5.879 5.727 1.00 83.12 282 THR A C 1
ATOM 2192 O O . THR A 1 282 ? -11.403 -5.695 4.829 1.00 83.12 282 THR A O 1
ATOM 2195 N N . ALA A 1 283 ? -13.326 -6.623 5.557 1.00 84.12 283 ALA A N 1
ATOM 2196 C CA . ALA A 1 283 ? -13.680 -7.265 4.296 1.00 84.12 283 ALA A CA 1
ATOM 2197 C C . ALA A 1 283 ? -14.033 -6.240 3.208 1.00 84.12 283 ALA A C 1
ATOM 2199 O O . ALA A 1 283 ? -13.561 -6.385 2.084 1.00 84.12 283 ALA A O 1
ATOM 2200 N N . ILE A 1 284 ? -14.778 -5.183 3.553 1.00 78.25 284 ILE A N 1
ATOM 2201 C CA . ILE A 1 284 ? -15.121 -4.088 2.626 1.00 78.25 284 ILE A CA 1
ATOM 2202 C C . ILE A 1 284 ? -13.873 -3.318 2.175 1.00 78.25 284 ILE A C 1
ATOM 2204 O O . ILE A 1 284 ? -13.800 -2.849 1.045 1.00 78.25 284 ILE A O 1
ATOM 2208 N N . LEU A 1 285 ? -12.876 -3.172 3.049 1.00 70.94 285 LEU A N 1
ATOM 2209 C CA . LEU A 1 285 ? -11.695 -2.351 2.765 1.00 70.94 285 LEU A CA 1
ATOM 2210 C C . LEU A 1 285 ? -10.600 -3.057 1.948 1.00 70.94 285 LEU A C 1
ATOM 2212 O O . LEU A 1 285 ? -9.657 -2.392 1.512 1.00 70.94 285 LEU A O 1
ATOM 2216 N N . ARG A 1 286 ? -10.643 -4.389 1.806 1.00 64.94 286 ARG A N 1
ATOM 2217 C CA . ARG A 1 286 ? -9.524 -5.191 1.264 1.00 64.94 286 ARG A CA 1
ATOM 2218 C C . ARG A 1 286 ? -9.856 -6.032 0.026 1.00 64.94 286 ARG A C 1
ATOM 2220 O O . ARG A 1 286 ? -8.930 -6.647 -0.509 1.00 64.94 286 ARG A O 1
ATOM 2227 N N . HIS A 1 287 ? -11.106 -6.042 -0.429 1.00 49.28 287 HIS A N 1
ATOM 2228 C CA . HIS A 1 287 ? -11.574 -6.764 -1.617 1.00 49.28 287 HIS A CA 1
ATOM 2229 C C . HIS A 1 287 ? -12.354 -5.837 -2.544 1.00 49.28 287 HIS A C 1
ATOM 2231 O O . HIS A 1 287 ? -12.292 -6.091 -3.766 1.00 49.28 287 HIS A O 1
#

Radius of gyration: 24.97 Å; chains: 1; bounding box: 58×57×64 Å

InterPro domains:
  IPR026983 Dynein heavy chain [PTHR46961] (21-287)
  IPR027417 P-loop containing nucleoside triphosphate hydrolase [G3DSA:3.40.50.300] (16-82)
  IPR027417 P-loop containing nucleoside triphosphate hydrolase [G3DSA:3.40.50.300] (83-138)
  IPR027417 P-loop containing nucleoside triphosphate hydrolase [SSF52540] (23-200)
  IPR035699 Dynein heavy chain, hydrolytic ATP-binding dynein motor region [PF12774] (20-81)
  IPR035699 Dynein heavy chain, hydrolytic ATP-binding dynein motor region [PF12774] (82-287)
  IPR043157 Dynein heavy chain, AAA1 domain, small subdomain [G3DSA:1.10.8.710] (140-247)

Secondary structure (DSSP, 8-state):
--------HHHHHHHHHHHHHHHTT-EEEEE-STTS-HHHHHHHHHHHTT---------TT--HHHHHHHHHHHHHHT---HHHHHHHHTT-SEEEETTEEEE--TT---B--B-TT-TTPPPPPHHHHTTEEEEE-PPP-HHHHHHHHHHHTT-SSHHHHHHHHHHHHHHHHHHSPP-TT---SHHHHHHHHHHHHHHHHHSTTS-HHHHHHHHHHHHHGGGS-TTHHHHHHHHHHHHSTTPPPP----HHHHHHHHHHHHHTT----HHHHHHHHHHHHHHHHH-

Sequence (287 aa):
MESQEKPNINQIVRQLNIQISINLHLGGAPAGPTRTRKTETTEDLAKAVAVKCVVSNCSESLKVNAMGKFFKGLAMTGAWSSTIQNAAMDGLQQFRFEDDEISLIPTCTYFITMNADYAGRTELPDNLKALFRPVSMMIPDYALNAEIRLFSFGFKEEYALSKKMVATFKLSSEQLSSQDYYDFGMRAVNTVISAAGNLKHDFPDESEELLLLKVLRDTNIPKFLADDIPLFKGIVSDLFPGVQPMVVDYGALEKSLIEVAQGAGLQAREQFSTKCLQVFETAILRH

Organism: NCBI:txid222440